Protein AF-A0A6V7JQJ7-F1 (afdb_monomer)

pLDDT: mean 87.91, std 11.78, range [35.53, 98.38]

Sequence (176 aa):
PTCPLDRTPITSAQLRAVPRILRNLLARLFISCDNMIYGCQAIIKLDSLIGHLDECEYNPKRPVPCDQGCSLIIPKDELKDHNCVRELRSLIQSQHQKLNDMKRELSEQQFQINEQRREINLLKDFMRAMRVSNPAMRAIADQMERDEVVRWSATLPRARVTRWGGMISTPDELLQ

Nearest PDB structures (foldseek):
  4i7c-assembly1_A  TM=5.805E-01  e=3.246E-02  Homo sapiens
  4i7d-assembly1_A  TM=6.484E-01  e=8.834E-02  Homo sa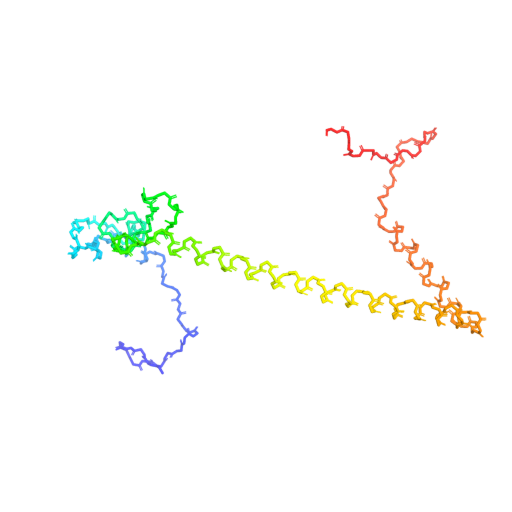piens
  4i7b-assembly1_A  TM=6.377E-01  e=1.154E-01  Homo sapiens
  5wzz-assembly2_B  TM=5.947E-01  e=1.079E-01  Homo sapiens
  4ca1-assembly1_A  TM=5.632E-01  e=1.079E-01  Homo sapiens

Structure (mmCIF, N/CA/C/O backbone):
data_AF-A0A6V7JQJ7-F1
#
_entry.id   AF-A0A6V7JQJ7-F1
#
loop_
_atom_site.group_PDB
_atom_site.id
_atom_site.type_symbol
_atom_site.label_atom_id
_atom_site.label_alt_id
_atom_site.label_comp_id
_atom_site.label_asym_id
_atom_site.label_entity_id
_atom_site.label_seq_id
_atom_site.pdbx_PDB_ins_code
_atom_site.Cartn_x
_atom_site.Cartn_y
_atom_site.Cartn_z
_atom_site.occupancy
_atom_site.B_iso_or_equiv
_atom_site.auth_seq_id
_atom_site.auth_comp_id
_atom_site.auth_asym_id
_atom_site.auth_atom_id
_atom_site.pdbx_PDB_model_num
ATOM 1 N N . PRO A 1 1 ? -6.555 -33.945 15.462 1.00 82.56 1 PRO A N 1
ATOM 2 C CA . PRO A 1 1 ? -7.696 -33.060 15.797 1.00 82.56 1 PRO A CA 1
ATOM 3 C C . PRO A 1 1 ? -9.004 -33.861 15.852 1.00 82.56 1 PRO A C 1
ATOM 5 O O . PRO A 1 1 ? -9.307 -34.595 14.916 1.00 82.56 1 PRO A O 1
ATOM 8 N N . THR A 1 2 ? -9.743 -33.765 16.956 1.00 92.69 2 THR A N 1
ATOM 9 C CA . THR A 1 2 ? -11.022 -34.468 17.158 1.00 92.69 2 THR A CA 1
ATOM 10 C C . THR A 1 2 ? -12.095 -33.480 17.606 1.00 92.69 2 THR A C 1
ATOM 12 O O . THR A 1 2 ? -11.780 -32.518 18.306 1.00 92.69 2 THR A O 1
ATOM 15 N N . CYS A 1 3 ? -13.352 -33.700 17.220 1.00 89.50 3 CYS A N 1
ATOM 16 C CA . CYS A 1 3 ? -14.478 -32.866 17.635 1.00 89.50 3 CYS A CA 1
ATOM 17 C C . CYS A 1 3 ? -14.701 -32.983 19.158 1.00 89.50 3 CYS A C 1
ATOM 19 O O . CYS A 1 3 ? -14.737 -34.098 19.681 1.00 89.50 3 CYS A O 1
ATOM 21 N N . PRO A 1 4 ? -14.872 -31.872 19.896 1.00 92.69 4 PRO A N 1
ATOM 22 C CA . PRO A 1 4 ? -15.049 -31.914 21.349 1.00 92.69 4 PRO A CA 1
ATOM 23 C C . PRO A 1 4 ? -16.404 -32.489 21.799 1.00 92.69 4 PRO A C 1
ATOM 25 O O . PRO A 1 4 ? -16.550 -32.814 22.973 1.00 92.69 4 PRO A O 1
ATOM 28 N N . LEU A 1 5 ? -17.383 -32.628 20.894 1.00 93.69 5 LEU A N 1
ATOM 29 C CA . LEU A 1 5 ? -18.723 -33.136 21.215 1.00 93.69 5 LEU A CA 1
ATOM 30 C C . LEU A 1 5 ? -18.839 -34.656 21.046 1.00 93.69 5 LEU A C 1
ATOM 32 O O . LEU A 1 5 ? -19.399 -35.322 21.910 1.00 93.69 5 LEU A O 1
ATOM 36 N N . ASP A 1 6 ? -18.297 -35.206 19.957 1.00 94.31 6 ASP A N 1
ATOM 37 C CA . ASP A 1 6 ? -18.462 -36.622 19.586 1.00 94.31 6 ASP A CA 1
ATOM 38 C C . ASP A 1 6 ? -17.129 -37.378 19.418 1.00 94.31 6 ASP A C 1
ATOM 40 O O . ASP A 1 6 ? -17.123 -38.569 19.112 1.00 94.31 6 ASP A O 1
ATOM 44 N N . ARG A 1 7 ? -15.989 -36.705 19.650 1.00 92.50 7 ARG A N 1
ATOM 45 C CA . ARG A 1 7 ? -14.617 -37.237 19.538 1.00 92.50 7 ARG A CA 1
ATOM 46 C C . ARG A 1 7 ? -14.254 -37.782 18.153 1.00 92.50 7 ARG A C 1
ATOM 48 O O . ARG A 1 7 ? -13.217 -38.431 18.012 1.00 92.50 7 ARG A O 1
ATOM 55 N N . THR A 1 8 ? -15.042 -37.486 17.121 1.00 92.12 8 THR A N 1
ATOM 56 C CA . THR A 1 8 ? -14.741 -37.905 15.748 1.00 92.12 8 THR A CA 1
ATOM 57 C C . THR A 1 8 ? -13.494 -37.186 15.218 1.00 92.12 8 THR A C 1
ATOM 59 O O . THR A 1 8 ? -13.276 -36.016 15.551 1.00 92.12 8 THR A O 1
ATOM 62 N N . PRO A 1 9 ? -12.628 -37.851 14.429 1.00 91.94 9 PRO A N 1
ATOM 63 C CA . PRO A 1 9 ? -11.465 -37.204 13.832 1.00 91.94 9 PRO A CA 1
ATOM 64 C C . PRO A 1 9 ? -11.919 -36.196 12.770 1.00 91.94 9 PRO A C 1
ATOM 66 O O . PRO A 1 9 ? -12.613 -36.568 11.827 1.00 91.94 9 PRO A O 1
ATOM 69 N N . ILE A 1 10 ? -11.511 -34.931 12.914 1.00 92.75 10 ILE A N 1
ATOM 70 C CA . ILE A 1 10 ? -11.874 -33.853 11.980 1.00 92.75 10 ILE A CA 1
ATOM 71 C C . ILE A 1 10 ? -10.621 -33.188 11.420 1.00 92.75 10 ILE A C 1
ATOM 73 O O . ILE A 1 10 ? -9.622 -33.015 12.126 1.00 92.75 10 ILE A O 1
ATOM 77 N N . THR A 1 11 ? -10.692 -32.745 10.168 1.00 90.00 11 THR A N 1
ATOM 78 C CA . THR A 1 11 ? -9.666 -31.910 9.526 1.00 90.00 11 THR A CA 1
ATOM 79 C C . THR A 1 11 ? -10.240 -30.551 9.119 1.00 90.00 11 THR A C 1
ATOM 81 O O . THR A 1 11 ? -11.448 -30.400 8.944 1.00 90.00 11 THR A O 1
ATOM 84 N N . SER A 1 12 ? -9.391 -29.529 8.961 1.00 88.25 12 SER A N 1
ATOM 85 C CA . SER A 1 12 ? -9.831 -28.168 8.600 1.00 88.25 12 SER A CA 1
ATOM 86 C C . SER A 1 12 ? -10.573 -28.109 7.260 1.00 88.25 12 SER A C 1
ATOM 88 O O . SER A 1 12 ? -11.501 -27.320 7.113 1.00 88.25 12 SER A O 1
ATOM 90 N N . ALA A 1 13 ? -10.228 -28.988 6.313 1.00 88.06 13 ALA A N 1
ATOM 91 C CA . ALA A 1 13 ? -10.885 -29.097 5.010 1.00 88.06 13 ALA A CA 1
ATOM 92 C C . ALA A 1 13 ? -12.348 -29.582 5.085 1.00 88.06 13 ALA A C 1
ATOM 94 O O . ALA A 1 13 ? -13.102 -29.397 4.135 1.00 88.06 13 ALA A O 1
ATOM 95 N N . GLN A 1 14 ? -12.763 -30.200 6.197 1.00 87.62 14 GLN A N 1
ATOM 96 C CA . GLN A 1 14 ? -14.128 -30.708 6.396 1.00 87.62 14 GLN A CA 1
ATOM 97 C C . GLN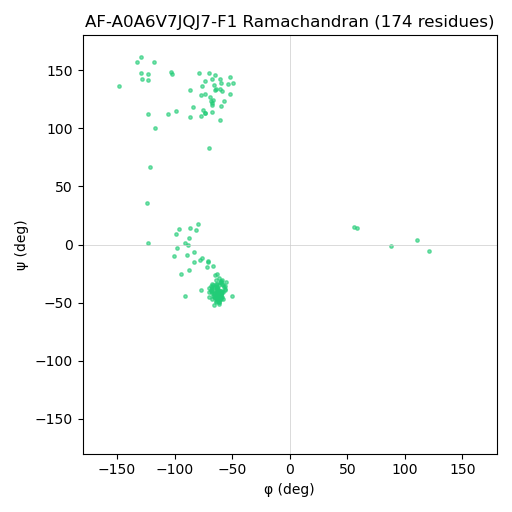 A 1 14 ? -15.072 -29.666 7.019 1.00 87.62 14 GLN A C 1
ATOM 99 O O . GLN A 1 14 ? -16.283 -29.887 7.094 1.00 87.62 14 GLN A O 1
ATOM 104 N N . LEU A 1 15 ? -14.542 -28.526 7.471 1.00 89.94 15 LEU A N 1
ATOM 105 C CA . LEU A 1 15 ? -15.333 -27.456 8.069 1.00 89.94 15 LEU A CA 1
ATOM 106 C C . LEU A 1 15 ? -16.061 -26.660 6.982 1.00 89.94 15 LEU A C 1
ATOM 108 O O . LEU A 1 15 ? -15.459 -26.171 6.029 1.00 89.94 15 LEU A O 1
ATOM 112 N N . ARG A 1 16 ? -17.376 -26.496 7.146 1.00 89.62 16 ARG A N 1
ATOM 113 C CA . ARG A 1 16 ? -18.204 -25.641 6.285 1.00 89.62 16 ARG A CA 1
ATOM 114 C C . ARG A 1 16 ? -18.517 -24.329 6.988 1.00 89.62 16 ARG A C 1
ATOM 116 O O . ARG A 1 16 ? -18.670 -24.290 8.207 1.00 89.62 16 ARG A O 1
ATOM 123 N N . ALA A 1 17 ? -18.663 -23.261 6.207 1.00 90.19 17 ALA A N 1
ATOM 124 C CA . ALA A 1 17 ? -19.102 -21.977 6.734 1.00 90.19 17 ALA A CA 1
ATOM 125 C C . ALA A 1 17 ? -20.493 -22.100 7.379 1.00 90.19 17 ALA A C 1
ATOM 127 O O . ALA A 1 17 ? -21.391 -22.755 6.846 1.00 90.19 17 ALA A O 1
ATOM 128 N N . VAL A 1 18 ? -20.672 -21.430 8.517 1.00 91.50 18 VAL A N 1
ATOM 129 C CA . VAL A 1 18 ? -21.933 -21.426 9.266 1.00 91.50 18 VAL A CA 1
ATOM 130 C C . VAL A 1 18 ? -23.070 -20.891 8.381 1.00 91.50 18 VAL A C 1
ATOM 132 O O . VAL A 1 18 ? -22.895 -19.826 7.784 1.00 91.50 18 VAL A O 1
ATOM 135 N N . PRO A 1 19 ? -24.238 -21.557 8.298 1.00 94.69 19 PRO A N 1
ATOM 136 C CA . PRO A 1 19 ? -25.392 -21.080 7.536 1.00 94.69 19 PRO A CA 1
ATOM 137 C C . PRO A 1 19 ? -25.806 -19.639 7.871 1.00 94.69 19 PRO A C 1
ATOM 139 O O . PRO A 1 19 ? -25.782 -19.218 9.028 1.00 94.69 19 PRO A O 1
ATOM 142 N N . ARG A 1 20 ? -26.257 -18.882 6.859 1.00 92.75 20 ARG A N 1
ATOM 143 C CA . ARG A 1 20 ? -26.622 -17.457 7.008 1.00 92.75 20 ARG A CA 1
ATOM 144 C C . ARG A 1 20 ? -27.691 -17.217 8.077 1.00 92.75 20 ARG A C 1
ATOM 146 O O . ARG A 1 20 ? -27.607 -16.223 8.784 1.00 92.75 20 ARG A O 1
ATOM 153 N N . ILE A 1 21 ? -28.660 -18.123 8.215 1.00 94.44 21 ILE A N 1
ATOM 154 C CA . ILE A 1 21 ? -29.742 -18.012 9.205 1.00 94.44 21 ILE A CA 1
ATOM 155 C C . ILE A 1 21 ? -29.169 -17.926 10.625 1.00 94.44 21 ILE A C 1
ATOM 157 O O . ILE A 1 21 ? -29.537 -17.027 11.373 1.00 94.44 21 ILE A O 1
ATOM 161 N N . LEU A 1 22 ? -28.213 -18.795 10.968 1.00 94.25 22 LEU A N 1
ATOM 162 C CA . LEU A 1 22 ? -27.567 -18.787 12.283 1.00 94.25 22 LEU A CA 1
ATOM 163 C C . LEU A 1 22 ? -26.753 -17.509 12.500 1.00 94.25 22 LEU A C 1
ATOM 165 O O . LEU A 1 22 ? -26.851 -16.900 13.560 1.00 94.25 22 LEU A O 1
ATOM 169 N N . ARG A 1 23 ? -26.020 -17.044 11.479 1.00 92.25 23 ARG A N 1
ATOM 170 C CA . ARG A 1 23 ? -25.298 -15.762 11.558 1.00 92.25 23 ARG A CA 1
ATOM 171 C C . ARG A 1 23 ? -26.243 -14.586 11.805 1.00 92.25 23 ARG A C 1
ATOM 173 O O . ARG A 1 23 ? -25.941 -13.739 12.632 1.00 92.25 23 ARG A O 1
ATOM 180 N N . ASN A 1 24 ? -27.397 -14.557 11.137 1.00 93.50 24 ASN A N 1
ATOM 181 C CA . ASN A 1 24 ? -28.399 -13.506 11.319 1.00 93.50 24 ASN A CA 1
ATOM 182 C C . ASN A 1 24 ? -29.044 -13.552 12.715 1.00 93.50 24 ASN A C 1
ATOM 184 O O . ASN A 1 24 ? -29.359 -12.505 13.273 1.00 93.50 24 ASN A O 1
ATOM 188 N N . LEU A 1 25 ? -29.262 -14.746 13.276 1.00 94.38 25 LEU A N 1
ATOM 189 C CA . LEU A 1 25 ? -29.771 -14.886 14.642 1.00 94.38 25 LEU A CA 1
ATOM 190 C C . LEU A 1 25 ? -28.762 -14.345 15.660 1.00 94.38 25 LEU A C 1
ATOM 192 O O . LEU A 1 25 ? -29.144 -13.553 16.516 1.00 94.38 25 LEU A O 1
ATOM 196 N N . LEU A 1 26 ? -27.481 -14.703 15.514 1.00 93.19 26 LEU A N 1
ATOM 197 C CA . LEU A 1 26 ? -26.397 -14.182 16.353 1.00 93.19 26 LEU A CA 1
ATOM 198 C C . LEU A 1 26 ? -26.249 -12.660 16.218 1.00 93.19 26 LEU A C 1
ATOM 200 O O . LEU A 1 26 ? -26.155 -11.962 17.219 1.00 93.19 26 LEU A O 1
ATOM 204 N N . ALA A 1 27 ? -26.300 -12.138 14.990 1.00 92.44 27 ALA A N 1
ATOM 205 C CA . ALA A 1 27 ? -26.201 -10.709 14.690 1.00 92.44 27 ALA A CA 1
ATOM 206 C C . ALA A 1 27 ? -27.243 -9.851 15.430 1.00 92.44 27 ALA A C 1
ATOM 208 O O . ALA A 1 27 ? -26.961 -8.715 15.796 1.00 92.44 27 ALA A O 1
ATOM 209 N N . ARG A 1 28 ? -28.440 -10.399 15.678 1.00 93.19 28 ARG A N 1
ATOM 210 C CA . ARG A 1 28 ? -29.547 -9.698 16.349 1.00 93.19 28 ARG A CA 1
ATOM 211 C C . ARG A 1 28 ? -29.467 -9.714 17.875 1.00 93.19 28 ARG A C 1
ATOM 213 O O . ARG A 1 28 ? -30.320 -9.088 18.504 1.00 93.19 28 ARG A O 1
ATOM 220 N N . LEU A 1 29 ? -28.513 -10.437 18.461 1.00 95.81 29 LEU A N 1
ATOM 221 C CA . LEU A 1 29 ? -28.334 -10.475 19.909 1.00 95.81 29 LEU A CA 1
ATOM 222 C C . LEU A 1 29 ? -27.897 -9.105 20.417 1.00 95.81 29 LEU A C 1
ATOM 224 O O . LEU A 1 29 ? -27.038 -8.465 19.815 1.00 95.81 29 LEU A O 1
ATOM 228 N N . PHE A 1 30 ? -28.488 -8.680 21.528 1.00 95.19 30 PHE A N 1
ATOM 229 C CA . PHE A 1 30 ? -28.080 -7.473 22.229 1.00 95.19 30 PHE A CA 1
ATOM 230 C C . PHE A 1 30 ? -26.957 -7.797 23.207 1.00 95.19 30 PHE A C 1
ATOM 232 O O . PHE A 1 30 ? -27.050 -8.757 23.972 1.00 95.19 30 PHE A O 1
ATOM 239 N N . ILE A 1 31 ? -25.914 -6.980 23.175 1.00 95.19 31 ILE A N 1
ATOM 240 C CA . ILE A 1 31 ? -24.740 -7.073 24.031 1.00 95.19 31 ILE A CA 1
ATOM 241 C C . ILE A 1 31 ? -24.410 -5.694 24.596 1.00 95.19 31 ILE A C 1
ATOM 243 O O . ILE A 1 31 ? -24.783 -4.663 24.031 1.00 95.19 31 ILE A O 1
ATOM 247 N N . SER A 1 32 ? -23.709 -5.674 25.721 1.00 94.88 32 SER A N 1
ATOM 248 C CA . SER A 1 32 ? -23.111 -4.453 26.244 1.00 94.88 32 SER A CA 1
ATOM 249 C C . SER A 1 32 ? -21.823 -4.111 25.509 1.00 94.88 32 SER A C 1
ATOM 251 O O . SER A 1 32 ? -21.074 -5.011 25.135 1.00 94.88 32 SER A O 1
ATOM 253 N N . CYS A 1 33 ? -21.535 -2.819 25.370 1.00 94.25 33 CYS A N 1
ATOM 254 C CA . CYS A 1 33 ? -20.249 -2.353 24.859 1.00 94.25 33 CYS A CA 1
ATOM 255 C C . CYS A 1 33 ? -19.074 -2.812 25.742 1.00 94.25 33 CYS A C 1
ATOM 257 O O . CYS A 1 33 ? -19.155 -2.769 26.970 1.00 94.25 33 CYS A O 1
ATOM 259 N N . ASP A 1 34 ? -17.949 -3.164 25.115 1.00 90.94 34 ASP A N 1
ATOM 260 C CA . ASP A 1 34 ? -16.708 -3.537 25.808 1.00 90.94 34 ASP A CA 1
ATOM 261 C C . ASP A 1 34 ? -16.160 -2.388 26.676 1.00 90.94 34 ASP A C 1
ATOM 263 O O . ASP A 1 34 ? -15.565 -2.609 27.730 1.00 90.94 34 ASP A O 1
ATOM 267 N N . ASN A 1 35 ? -16.439 -1.137 26.286 1.00 91.94 35 ASN A N 1
ATOM 268 C CA . ASN A 1 35 ? -16.051 0.067 27.025 1.00 91.94 35 ASN A CA 1
ATOM 269 C C . ASN A 1 35 ? -16.979 0.384 28.213 1.00 91.94 35 ASN A C 1
ATOM 271 O O . ASN A 1 35 ? -16.970 1.507 28.723 1.00 91.94 35 ASN A O 1
ATOM 275 N N . MET A 1 36 ? -17.777 -0.581 28.684 1.00 91.81 36 MET A N 1
ATOM 276 C CA . MET A 1 36 ? -18.604 -0.423 29.887 1.00 91.81 36 MET A CA 1
ATOM 277 C C . MET A 1 36 ? -17.776 -0.042 31.115 1.00 91.81 36 MET A C 1
ATOM 279 O O . M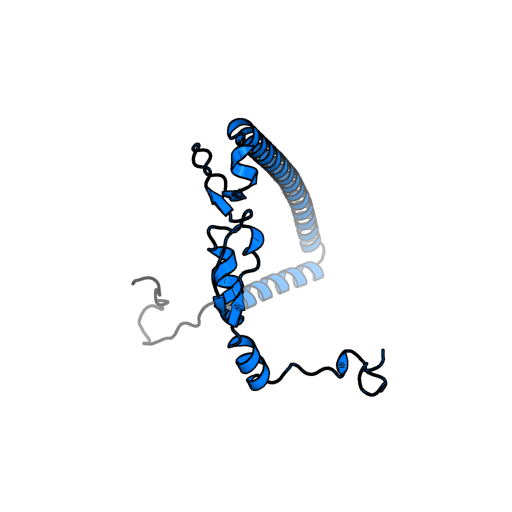ET A 1 36 ? -18.204 0.796 31.905 1.00 91.81 36 MET A O 1
ATOM 283 N N . ILE A 1 37 ? -16.557 -0.576 31.227 1.00 89.44 37 ILE A N 1
ATOM 284 C CA . ILE A 1 37 ? -15.610 -0.263 32.309 1.00 89.44 37 ILE A CA 1
ATOM 285 C C . ILE A 1 37 ? -15.250 1.232 32.322 1.00 89.44 37 ILE A C 1
ATOM 287 O O . ILE A 1 37 ? -15.035 1.813 33.382 1.00 89.44 37 ILE A O 1
ATOM 291 N N . TYR A 1 38 ? -15.229 1.869 31.149 1.00 86.88 38 TYR A N 1
ATOM 292 C CA . TYR A 1 38 ? -14.952 3.297 30.991 1.00 86.88 38 TYR A CA 1
ATOM 293 C C . TYR A 1 38 ? -16.210 4.172 31.097 1.00 86.88 38 TYR A C 1
ATOM 295 O O . TYR A 1 38 ? -16.105 5.393 31.011 1.00 86.88 38 TYR A O 1
ATOM 303 N N . GLY A 1 39 ? -17.389 3.571 31.304 1.00 89.88 39 GLY A N 1
ATOM 304 C CA . GLY A 1 39 ? -18.659 4.273 31.500 1.00 89.88 39 GLY A CA 1
ATOM 305 C C . GLY A 1 39 ? -19.668 4.134 30.358 1.00 89.88 39 GLY A C 1
ATOM 306 O O . GLY A 1 39 ? -20.743 4.729 30.437 1.00 89.88 39 GLY A O 1
ATOM 307 N N . CYS A 1 40 ? -19.382 3.346 29.314 1.00 93.06 40 CYS A N 1
ATOM 308 C CA . CYS A 1 40 ? -20.343 3.129 28.234 1.00 93.06 40 CYS A CA 1
ATOM 309 C C . CYS A 1 40 ? -21.497 2.209 28.672 1.00 93.06 40 CYS A C 1
ATOM 311 O O . CYS A 1 40 ? -21.314 1.013 28.869 1.00 93.06 40 CYS A O 1
ATOM 313 N N . GLN A 1 41 ? -22.715 2.739 28.764 1.00 92.81 41 GLN A N 1
ATOM 314 C CA . GLN A 1 41 ? -23.911 1.957 29.124 1.00 92.81 41 GLN A CA 1
ATOM 315 C C . GLN A 1 41 ? -24.714 1.489 27.898 1.00 92.81 41 GLN A C 1
ATOM 317 O O . GLN A 1 41 ? -25.865 1.074 28.018 1.00 92.81 41 GLN A O 1
ATOM 322 N N . ALA A 1 42 ? -24.130 1.580 26.699 1.00 92.81 42 ALA A N 1
ATOM 323 C CA . ALA A 1 42 ? -24.817 1.234 25.465 1.00 92.81 42 ALA A CA 1
ATOM 324 C C . ALA A 1 42 ? -25.069 -0.280 25.378 1.00 92.81 42 ALA A C 1
ATOM 326 O O . ALA A 1 42 ? -24.144 -1.090 25.487 1.00 92.81 42 ALA A O 1
ATOM 327 N N . ILE A 1 43 ? -26.331 -0.639 25.138 1.00 94.38 43 ILE A N 1
ATOM 328 C CA . ILE A 1 43 ? -26.759 -1.993 24.789 1.00 94.38 43 ILE A CA 1
ATOM 329 C C . ILE A 1 43 ? -27.088 -1.982 23.299 1.00 94.38 43 ILE A C 1
ATOM 331 O O . ILE A 1 43 ? -28.039 -1.333 22.865 1.00 94.38 43 ILE A O 1
ATOM 335 N N . ILE A 1 44 ? -26.283 -2.681 22.510 1.00 94.50 44 ILE A N 1
ATOM 336 C CA . ILE A 1 44 ? -26.322 -2.642 21.046 1.00 94.50 44 ILE A CA 1
ATOM 337 C C . ILE A 1 44 ? -26.374 -4.049 20.475 1.00 94.50 44 ILE A C 1
ATOM 339 O O . ILE A 1 44 ? -26.063 -5.027 21.151 1.00 94.50 44 ILE A O 1
ATOM 343 N N . LYS A 1 45 ? -26.788 -4.164 19.217 1.00 95.25 45 LYS A N 1
ATOM 344 C CA . LYS A 1 45 ? -26.755 -5.447 18.518 1.00 95.25 45 LYS A CA 1
ATOM 345 C C . LYS A 1 45 ? -25.317 -5.858 18.222 1.00 95.25 45 LYS A C 1
ATOM 347 O O . LYS A 1 45 ? -24.481 -5.006 17.926 1.00 95.25 45 LYS A O 1
ATOM 352 N N . LEU A 1 46 ? -25.061 -7.163 18.227 1.00 94.12 46 LEU A N 1
ATOM 353 C CA . LEU A 1 46 ? -23.751 -7.731 17.916 1.00 94.12 46 LEU A CA 1
ATOM 354 C C . LEU A 1 46 ? -23.238 -7.285 16.536 1.00 94.12 46 LEU A C 1
ATOM 356 O O . LEU A 1 46 ? -22.054 -7.003 16.390 1.00 94.12 46 LEU A O 1
ATOM 360 N N . ASP A 1 47 ? -24.120 -7.178 15.536 1.00 93.50 47 ASP A N 1
ATOM 361 C CA . ASP A 1 47 ? -23.754 -6.693 14.195 1.00 93.50 47 ASP A CA 1
ATOM 362 C C . ASP A 1 47 ? -23.304 -5.226 14.154 1.00 93.50 47 ASP A C 1
ATOM 364 O O . ASP A 1 47 ? -22.526 -4.842 13.283 1.00 93.50 47 ASP A O 1
ATOM 368 N N . SER A 1 48 ? -23.767 -4.423 15.108 1.00 93.12 48 SER A N 1
ATOM 369 C CA . SER A 1 48 ? -23.534 -2.982 15.196 1.00 93.12 48 SER A CA 1
ATOM 370 C C . SER A 1 48 ? -22.393 -2.635 16.159 1.00 93.12 48 SER A C 1
ATOM 372 O O . SER A 1 48 ? -22.030 -1.467 16.285 1.00 93.12 48 SER A O 1
ATOM 374 N N . LEU A 1 49 ? -21.811 -3.637 16.830 1.00 93.19 49 LEU A N 1
ATOM 375 C CA . LEU A 1 49 ? -20.735 -3.461 17.807 1.00 93.19 49 LEU A CA 1
ATOM 376 C C . LEU A 1 49 ? -19.505 -2.785 17.203 1.00 93.19 49 LEU A C 1
ATOM 378 O O . LEU A 1 49 ? -18.976 -1.857 17.802 1.00 93.19 49 LEU A O 1
ATOM 382 N N . ILE A 1 50 ? -19.078 -3.219 16.015 1.00 90.56 50 ILE A N 1
ATOM 383 C CA . ILE A 1 50 ? -17.871 -2.690 15.363 1.00 90.56 50 ILE A CA 1
ATOM 384 C C . ILE A 1 50 ? -18.032 -1.189 15.093 1.00 90.56 50 ILE A C 1
ATOM 386 O O . ILE A 1 50 ? -17.205 -0.402 15.539 1.00 90.56 50 ILE A O 1
ATOM 390 N N . GLY A 1 51 ? -19.142 -0.785 14.464 1.00 91.38 51 GLY A N 1
ATOM 391 C CA . GLY A 1 51 ? -19.413 0.631 14.196 1.00 91.38 51 GLY A CA 1
ATOM 392 C C . GLY A 1 51 ? -19.546 1.460 15.475 1.00 91.38 51 GLY A C 1
ATOM 393 O O . GLY A 1 51 ? -19.027 2.568 15.552 1.00 91.38 51 GLY A O 1
ATOM 394 N N . HIS A 1 52 ? -20.167 0.907 16.523 1.00 92.88 52 HIS A N 1
ATOM 395 C CA . HIS A 1 52 ? -20.206 1.581 17.816 1.00 92.88 52 HIS A CA 1
ATOM 396 C C . HIS A 1 52 ? -18.810 1.770 18.418 1.00 92.88 52 HIS A C 1
ATOM 398 O O . HIS A 1 52 ? -18.540 2.842 18.943 1.00 92.88 52 HIS A O 1
ATOM 404 N N . LEU A 1 53 ? -17.928 0.765 18.382 1.00 90.00 53 LEU A N 1
ATOM 405 C CA . LEU A 1 53 ? -16.587 0.860 18.972 1.00 90.00 53 LEU A CA 1
ATOM 406 C C . LEU A 1 53 ? -15.724 1.938 18.300 1.00 90.00 53 LEU A C 1
ATOM 408 O O . LEU A 1 53 ? -14.955 2.605 19.000 1.00 90.00 53 LEU A O 1
ATOM 412 N N . ASP A 1 54 ? -15.893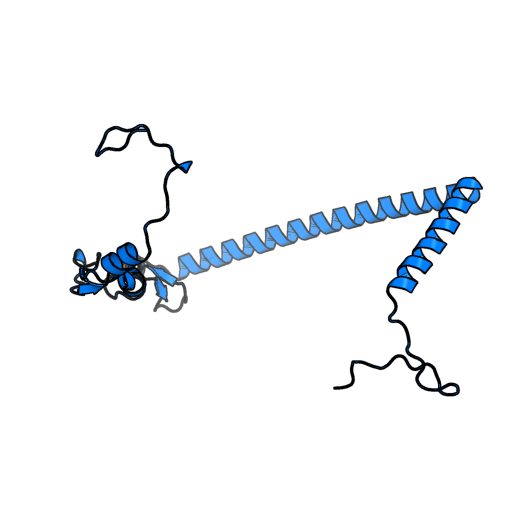 2.143 16.992 1.00 87.31 54 ASP A N 1
ATOM 413 C CA . ASP A 1 54 ? -15.211 3.200 16.235 1.00 87.31 54 ASP A CA 1
ATOM 414 C C . ASP A 1 54 ? -15.649 4.606 16.687 1.00 87.31 54 ASP A C 1
ATOM 416 O O . ASP A 1 54 ? -14.836 5.530 16.782 1.00 87.31 54 ASP A O 1
ATOM 420 N N . GLU A 1 55 ? -16.927 4.768 17.033 1.00 87.06 55 GLU A N 1
ATOM 421 C CA . GLU A 1 55 ? -17.516 6.060 17.407 1.00 87.06 55 GLU A CA 1
ATOM 422 C C . GLU A 1 55 ? -17.657 6.267 18.924 1.00 87.06 55 GLU A C 1
ATOM 424 O O . GLU A 1 55 ? -17.934 7.380 19.373 1.00 87.06 55 GLU A O 1
ATOM 429 N N . CYS A 1 56 ? -17.440 5.227 19.732 1.00 90.69 56 CYS A N 1
ATOM 430 C CA . CYS A 1 56 ? -17.705 5.227 21.167 1.00 90.69 56 CYS A CA 1
ATOM 431 C C . CYS A 1 56 ? -16.898 6.315 21.889 1.00 90.69 56 CYS A C 1
ATOM 433 O O . CYS A 1 56 ? -15.668 6.285 21.935 1.00 90.69 56 CYS A O 1
ATOM 435 N N . GLU A 1 57 ? -17.591 7.249 22.540 1.00 86.25 57 GLU A N 1
ATOM 436 C CA . GLU A 1 57 ? -16.963 8.362 23.265 1.00 86.25 57 GLU A CA 1
ATOM 437 C C . GLU A 1 57 ? -16.091 7.904 24.446 1.00 86.25 57 GLU A C 1
ATOM 439 O O . GLU A 1 57 ? -15.144 8.595 24.840 1.00 86.25 57 GLU A O 1
ATOM 444 N N . TYR A 1 58 ? -16.403 6.728 24.993 1.00 87.75 58 TYR A N 1
ATOM 445 C CA . TYR A 1 58 ? -15.702 6.097 26.110 1.00 87.75 58 TYR A CA 1
ATOM 446 C C . TYR A 1 58 ? -14.571 5.166 25.660 1.00 87.75 58 TYR A C 1
ATOM 448 O O . TYR A 1 58 ? -13.924 4.560 26.509 1.00 87.75 58 TYR A O 1
ATOM 456 N N . ASN A 1 59 ? -14.320 5.034 24.354 1.00 89.19 59 ASN A N 1
ATOM 457 C CA . ASN A 1 59 ? -13.181 4.277 23.850 1.00 89.19 59 ASN A CA 1
ATOM 458 C C . ASN A 1 59 ? -11.883 5.079 24.097 1.00 89.19 59 ASN A C 1
ATOM 460 O O . ASN A 1 59 ? -11.696 6.131 23.475 1.00 89.19 59 ASN A O 1
ATOM 464 N N . PRO A 1 60 ? -10.970 4.617 24.976 1.00 84.94 60 PRO A N 1
ATOM 465 C CA . PRO A 1 60 ? -9.715 5.320 25.252 1.00 84.94 60 PRO A CA 1
ATOM 466 C C . PRO A 1 60 ? -8.809 5.387 24.019 1.00 84.94 60 PRO A C 1
ATOM 468 O O . PRO A 1 60 ? -8.120 6.378 23.819 1.00 84.94 60 PRO A O 1
ATOM 471 N N . LYS A 1 61 ? -8.882 4.385 23.139 1.00 85.31 61 LYS A N 1
ATOM 472 C CA . LYS A 1 61 ? -8.082 4.305 21.913 1.00 85.31 61 LYS A CA 1
ATOM 473 C C . LYS A 1 61 ? -8.728 5.005 20.724 1.00 85.31 61 LYS A C 1
ATOM 475 O O . LYS A 1 61 ? -8.224 4.890 19.608 1.00 85.31 61 LYS A O 1
ATOM 480 N N . ARG A 1 62 ? -9.854 5.698 20.930 1.00 86.44 62 ARG A N 1
ATOM 481 C CA . ARG A 1 62 ? -10.531 6.418 19.853 1.00 86.44 62 ARG A CA 1
ATOM 482 C C . ARG A 1 62 ? -9.549 7.416 19.227 1.00 86.44 62 ARG A C 1
ATOM 484 O O . ARG A 1 62 ? -9.031 8.259 19.964 1.00 86.44 62 ARG A O 1
ATOM 491 N N . PRO A 1 63 ? -9.300 7.343 17.909 1.00 85.62 63 PRO A N 1
ATOM 492 C CA . PRO A 1 63 ? -8.426 8.285 17.232 1.00 85.62 63 PRO A CA 1
ATOM 493 C C . PRO A 1 63 ? -9.077 9.667 17.242 1.00 85.62 63 PRO A C 1
ATOM 495 O O . PRO A 1 63 ? -10.180 9.851 16.725 1.00 85.62 63 PRO A O 1
ATOM 498 N N . VAL A 1 64 ? -8.401 10.641 17.840 1.00 87.56 64 VAL A N 1
ATOM 499 C CA . VAL A 1 64 ? -8.837 12.037 17.867 1.00 87.56 64 VAL A CA 1
ATOM 500 C C . VAL A 1 64 ? -7.747 12.930 17.279 1.00 87.56 64 VAL A C 1
ATOM 502 O O . VAL A 1 64 ? -6.561 12.667 17.488 1.00 87.56 64 VAL A O 1
ATOM 505 N N . PRO A 1 65 ? -8.108 13.966 16.503 1.00 88.75 65 PRO A N 1
ATOM 506 C CA . PRO A 1 65 ? -7.132 14.957 16.083 1.00 88.75 65 PRO A CA 1
ATOM 507 C C . PRO A 1 65 ? -6.611 15.712 17.308 1.00 88.75 65 PRO A C 1
ATOM 509 O O . PRO A 1 65 ? -7.340 15.949 18.268 1.00 88.75 65 PRO A O 1
ATOM 512 N N . CYS A 1 66 ? -5.343 16.103 17.276 1.00 90.12 66 CYS A N 1
ATOM 513 C CA . CYS A 1 66 ? -4.778 16.936 18.323 1.00 90.12 66 CYS A CA 1
ATOM 514 C C . CYS A 1 66 ? -5.391 18.346 18.322 1.00 90.12 66 CYS A C 1
ATOM 516 O O . CYS A 1 66 ? -5.217 19.098 17.359 1.00 90.12 66 CYS A O 1
ATOM 518 N N . ASP A 1 67 ? -5.986 18.748 19.446 1.00 86.00 67 ASP A N 1
ATOM 519 C CA . ASP A 1 67 ? -6.564 20.089 19.636 1.00 86.00 67 ASP A CA 1
ATOM 520 C C . ASP A 1 67 ? -5.507 21.204 19.747 1.00 86.00 67 ASP A C 1
ATOM 522 O O . ASP A 1 67 ? -5.814 22.385 19.615 1.00 86.00 67 ASP A O 1
ATOM 526 N N . GLN A 1 68 ? -4.238 20.844 19.968 1.00 83.19 68 GLN A N 1
ATOM 527 C CA . GLN A 1 68 ? -3.114 21.782 20.106 1.00 83.19 68 GLN A CA 1
ATOM 528 C C . GLN A 1 68 ? -2.487 22.172 18.751 1.00 83.19 68 GLN A C 1
ATOM 530 O O . GLN A 1 68 ? -1.379 22.706 18.700 1.00 83.19 68 GLN A O 1
ATOM 535 N N . GLY A 1 69 ? -3.168 21.881 17.637 1.00 82.81 69 GLY A N 1
ATOM 536 C CA . GLY A 1 69 ? -2.838 22.407 16.308 1.00 82.81 69 GLY A CA 1
ATOM 537 C C . GLY A 1 69 ? -1.821 21.611 15.484 1.00 82.81 69 GLY A C 1
ATOM 538 O O . GLY A 1 69 ? -1.571 21.977 14.338 1.00 82.81 69 GLY A O 1
ATOM 539 N N . CYS A 1 70 ? -1.259 20.501 15.984 1.00 89.06 70 CYS A N 1
ATOM 540 C CA . CYS A 1 70 ? -0.369 19.656 15.168 1.00 89.06 70 CYS A CA 1
ATOM 541 C C . CYS A 1 70 ? -1.123 18.782 14.150 1.00 89.06 70 CYS A C 1
ATOM 543 O O . CYS A 1 70 ? -0.495 18.206 13.265 1.00 89.06 70 CYS A O 1
ATOM 545 N N . SER A 1 71 ? -2.456 18.692 14.263 1.00 86.38 71 SER A N 1
ATOM 546 C CA . SER A 1 71 ? -3.343 17.902 13.392 1.00 86.38 71 SER A CA 1
ATOM 547 C C . SER A 1 71 ? -2.992 16.408 13.294 1.00 86.38 71 SER A C 1
ATOM 549 O O . SER A 1 71 ? -3.4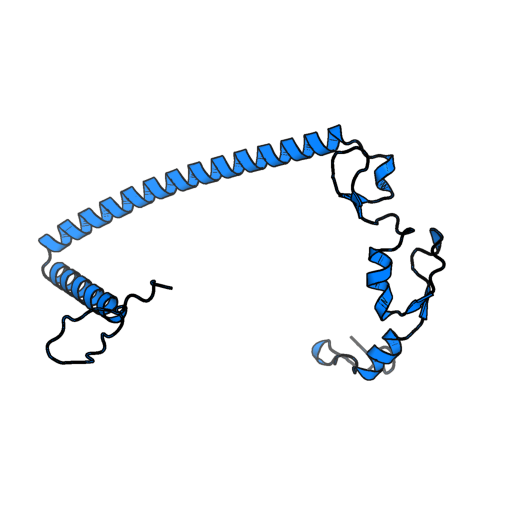88 15.713 12.409 1.00 86.38 71 SER A O 1
ATOM 551 N N . LEU A 1 72 ? -2.154 15.894 14.200 1.00 88.62 72 LEU A N 1
ATOM 552 C CA . LEU A 1 72 ? -1.863 14.468 14.296 1.00 88.62 72 LEU A CA 1
ATOM 553 C C . LEU A 1 72 ? -3.062 13.741 14.903 1.00 88.62 72 LEU A C 1
ATOM 555 O O . LEU A 1 72 ? -3.702 14.249 15.824 1.00 88.62 72 LEU A O 1
ATOM 559 N N . ILE A 1 73 ? -3.347 12.551 14.381 1.00 90.06 73 ILE A N 1
ATOM 560 C CA . ILE A 1 73 ? -4.363 11.652 14.925 1.00 90.06 73 ILE A CA 1
ATOM 561 C C . ILE A 1 73 ? -3.712 10.853 16.051 1.00 90.06 73 ILE A C 1
ATOM 563 O O . ILE A 1 73 ? -2.748 10.127 15.811 1.00 90.06 73 ILE A O 1
ATOM 567 N N . ILE A 1 74 ? -4.225 11.011 17.268 1.00 87.19 74 ILE A N 1
ATOM 568 C CA . ILE A 1 74 ? -3.659 10.435 18.491 1.00 87.19 74 ILE A CA 1
ATOM 569 C C . ILE A 1 74 ? -4.777 9.685 19.229 1.00 87.19 74 ILE A C 1
ATOM 571 O O . ILE A 1 74 ? -5.922 10.148 19.227 1.00 87.19 74 ILE A O 1
ATOM 575 N N . PRO A 1 75 ? -4.491 8.535 19.858 1.00 88.31 75 PRO A N 1
ATOM 576 C CA . PRO A 1 75 ? -5.409 7.917 20.809 1.00 88.31 75 PRO A CA 1
ATOM 577 C C . PRO A 1 75 ? -5.834 8.896 21.918 1.00 88.31 75 PRO A C 1
ATOM 579 O O . PRO A 1 75 ? -5.026 9.667 22.439 1.00 88.31 75 PRO A O 1
ATOM 582 N N . LYS A 1 76 ? -7.119 8.893 22.283 1.00 85.56 76 LYS A N 1
ATOM 583 C CA . LYS A 1 76 ? -7.682 9.822 23.279 1.00 85.56 76 LYS A CA 1
ATOM 584 C C . LYS A 1 76 ? -7.005 9.720 24.655 1.00 85.56 76 LYS A C 1
ATOM 586 O O . LYS A 1 76 ? -6.900 10.729 25.351 1.00 85.56 76 LYS A O 1
ATOM 591 N N . ASP A 1 77 ? -6.567 8.534 25.060 1.00 86.31 77 ASP A N 1
ATOM 592 C CA . ASP A 1 77 ? -5.819 8.297 26.298 1.00 86.31 77 ASP A CA 1
ATOM 593 C C . ASP A 1 77 ? -4.408 8.902 26.275 1.00 86.31 77 ASP A C 1
ATOM 595 O O . ASP A 1 77 ? -3.990 9.503 27.265 1.00 86.31 77 ASP A O 1
ATOM 599 N N . GLU A 1 78 ? -3.720 8.833 25.137 1.00 86.12 78 GLU A N 1
ATOM 600 C CA . GLU A 1 78 ? -2.373 9.388 24.941 1.00 86.12 78 GLU A CA 1
ATOM 601 C C . GLU A 1 78 ? -2.357 10.912 24.729 1.00 86.12 78 GLU A C 1
ATOM 603 O O . GLU A 1 78 ? -1.306 11.548 24.831 1.00 86.12 78 GLU A O 1
ATOM 608 N N . LEU A 1 79 ? -3.515 11.535 24.479 1.00 85.25 79 LEU A N 1
ATOM 609 C CA . LEU A 1 79 ? -3.612 12.977 24.229 1.00 85.25 79 LEU A CA 1
ATOM 610 C C . LEU A 1 79 ? -3.081 13.825 25.402 1.00 85.25 79 LEU A C 1
ATOM 612 O O . LEU A 1 79 ? -2.552 14.912 25.178 1.00 85.25 79 LEU A O 1
ATOM 616 N N . LYS A 1 80 ? -3.185 13.330 26.645 1.00 84.69 80 LYS A N 1
ATOM 617 C CA . LYS A 1 80 ? -2.688 14.034 27.845 1.00 84.69 80 LYS A CA 1
ATOM 618 C C . LYS A 1 80 ? -1.164 14.151 27.882 1.00 84.69 80 LYS A C 1
ATOM 620 O O . LYS A 1 80 ? -0.651 15.163 28.349 1.00 84.69 80 LYS A O 1
ATOM 625 N N . ASP A 1 81 ? -0.467 13.144 27.368 1.00 87.12 81 ASP A N 1
ATOM 626 C CA . ASP A 1 81 ? 0.998 13.065 27.358 1.00 87.12 81 ASP A CA 1
ATOM 627 C C . ASP A 1 81 ? 1.593 13.499 26.002 1.00 87.12 81 ASP A C 1
ATOM 629 O O . ASP A 1 81 ? 2.794 13.356 25.744 1.00 87.12 81 ASP A O 1
ATOM 633 N N . HIS A 1 82 ? 0.757 14.045 25.111 1.00 89.50 82 HIS A N 1
ATOM 634 C CA . HIS A 1 82 ? 1.156 14.439 23.769 1.00 89.50 82 HIS A CA 1
ATOM 635 C C . HIS A 1 82 ? 2.014 15.712 23.758 1.00 89.50 82 HIS A C 1
ATOM 637 O O . HIS A 1 82 ? 1.631 16.763 24.270 1.00 89.50 82 HIS A O 1
ATOM 643 N N . ASN A 1 83 ? 3.156 15.651 23.067 1.00 91.50 83 ASN A N 1
ATOM 644 C CA . ASN A 1 83 ? 4.007 16.808 22.804 1.00 91.50 83 ASN A CA 1
ATOM 645 C C . ASN A 1 83 ? 4.084 17.082 21.296 1.00 91.50 83 ASN A C 1
ATOM 647 O O . ASN A 1 83 ? 4.886 16.465 20.590 1.00 91.50 83 ASN A O 1
ATOM 651 N N . CYS A 1 84 ? 3.302 18.059 20.823 1.00 91.62 84 CYS A N 1
ATOM 652 C CA . CYS A 1 84 ? 3.229 18.437 19.407 1.00 91.62 84 CYS A CA 1
ATOM 653 C C . CYS A 1 84 ? 4.602 18.673 18.778 1.00 91.62 84 CYS A C 1
ATOM 655 O O . CYS A 1 84 ? 4.873 18.219 17.671 1.00 91.62 84 CYS A O 1
ATOM 657 N N . VAL A 1 85 ? 5.484 19.390 19.479 1.00 92.62 85 VAL A N 1
ATOM 658 C CA . VAL A 1 85 ? 6.790 19.788 18.942 1.00 92.62 85 VAL A CA 1
ATOM 659 C C . VAL A 1 85 ? 7.692 18.571 18.754 1.00 92.62 85 VAL A C 1
ATOM 661 O O . VAL A 1 85 ? 8.402 18.486 17.752 1.00 92.62 85 VAL A O 1
ATOM 664 N N . ARG A 1 86 ? 7.663 17.618 19.693 1.00 93.06 86 ARG A N 1
ATOM 665 C CA . ARG A 1 86 ? 8.426 16.368 19.589 1.00 93.06 86 ARG A CA 1
ATOM 666 C C . ARG A 1 86 ? 7.952 15.537 18.402 1.00 93.06 86 ARG A C 1
ATOM 668 O O . ARG A 1 86 ? 8.783 15.130 17.590 1.00 93.06 86 ARG A O 1
ATOM 675 N N . GLU A 1 87 ? 6.643 15.328 18.286 1.00 92.19 87 GLU A N 1
ATOM 676 C CA . GLU A 1 87 ? 6.077 14.497 17.220 1.00 92.19 87 GLU A CA 1
ATOM 677 C C . GLU A 1 87 ? 6.287 15.125 15.838 1.00 92.19 87 GLU A C 1
ATOM 679 O O . GLU A 1 87 ? 6.753 14.456 14.918 1.00 92.19 87 GLU A O 1
ATOM 684 N N . LEU A 1 88 ? 6.058 16.436 15.695 1.00 93.06 88 LEU A N 1
ATOM 685 C CA . LEU A 1 88 ? 6.312 17.141 14.436 1.00 93.06 88 LEU A CA 1
ATOM 686 C C . LEU A 1 88 ? 7.797 17.125 14.056 1.00 93.06 88 LEU A C 1
ATOM 688 O O . LEU A 1 88 ? 8.126 16.931 12.888 1.00 93.06 88 LEU A O 1
ATOM 692 N N . ARG A 1 89 ? 8.712 17.275 15.023 1.00 95.69 89 ARG A N 1
ATOM 693 C CA . ARG A 1 89 ? 10.156 17.171 14.760 1.00 95.69 89 ARG A CA 1
ATOM 694 C C . ARG A 1 89 ? 10.542 15.769 14.287 1.00 95.69 89 ARG A C 1
ATOM 696 O O . ARG A 1 89 ? 11.294 15.654 13.322 1.00 95.69 89 ARG A O 1
ATOM 703 N N . SER A 1 90 ? 10.010 14.730 14.930 1.00 94.38 90 SER A N 1
ATOM 704 C CA . SER A 1 90 ? 10.201 13.334 14.518 1.00 94.38 90 SER A CA 1
ATOM 705 C C . SER A 1 90 ? 9.672 13.091 13.099 1.00 94.38 90 SER A C 1
ATOM 707 O O . SER A 1 90 ? 10.371 12.529 12.253 1.00 94.38 90 SER A O 1
ATOM 709 N N . LEU A 1 91 ? 8.476 13.604 12.793 1.00 94.38 91 LEU A N 1
ATOM 710 C CA . LEU A 1 91 ? 7.865 13.498 11.470 1.00 94.38 91 LEU A CA 1
ATOM 711 C C . LEU A 1 91 ? 8.717 14.176 10.390 1.00 94.38 91 LEU A C 1
ATOM 713 O O . LEU A 1 91 ? 8.997 13.561 9.362 1.00 94.38 91 LEU A O 1
ATOM 717 N N . ILE A 1 92 ? 9.170 15.409 10.632 1.00 96.25 92 ILE A N 1
ATOM 718 C CA . ILE A 1 92 ? 10.046 16.146 9.710 1.00 96.25 92 ILE A CA 1
ATOM 719 C C . ILE A 1 92 ? 11.358 15.386 9.497 1.00 96.25 92 ILE A C 1
ATOM 721 O O . ILE A 1 92 ? 11.804 15.247 8.360 1.00 96.25 92 ILE A O 1
ATOM 725 N N . GLN A 1 93 ? 11.962 14.852 10.562 1.00 97.19 93 GLN A N 1
ATOM 726 C CA . GLN A 1 93 ? 13.192 14.068 10.462 1.00 97.19 93 GLN A CA 1
ATOM 727 C C . GLN A 1 93 ? 12.988 12.800 9.621 1.00 97.19 93 GLN A C 1
ATOM 729 O O . GLN A 1 93 ? 13.794 12.514 8.737 1.00 97.19 93 GLN A O 1
ATOM 734 N N . SER A 1 94 ? 11.889 12.074 9.843 1.00 97.44 94 SER A N 1
ATOM 735 C CA . SER A 1 94 ? 11.534 10.888 9.056 1.00 97.44 94 SER A CA 1
ATOM 736 C C . SER A 1 94 ? 11.311 11.229 7.581 1.00 97.44 94 SER A C 1
ATOM 738 O O . SER A 1 94 ? 11.823 10.541 6.698 1.00 97.44 94 SER A O 1
ATOM 740 N N . GLN A 1 95 ? 10.589 12.316 7.294 1.00 97.25 95 GLN A N 1
ATOM 741 C CA . GLN A 1 95 ? 10.375 12.787 5.925 1.00 97.25 95 GLN A CA 1
ATOM 742 C C . GLN A 1 95 ? 11.689 13.197 5.256 1.00 97.25 95 GLN A C 1
ATOM 744 O O . GLN A 1 95 ? 11.924 12.846 4.102 1.00 97.25 95 GLN A O 1
ATOM 749 N N . HIS A 1 96 ? 12.569 13.891 5.979 1.00 98.00 96 HIS A N 1
ATOM 750 C CA . HIS A 1 96 ? 13.873 14.292 5.465 1.00 98.00 96 HIS A CA 1
ATOM 751 C C . HIS A 1 96 ? 14.757 13.080 5.145 1.00 98.00 96 HIS A C 1
ATOM 753 O O . HIS A 1 96 ? 15.384 13.046 4.088 1.00 98.00 96 HIS A O 1
ATOM 759 N N . GLN A 1 97 ? 14.747 12.054 6.004 1.00 98.00 97 GLN A N 1
ATOM 760 C CA . GLN A 1 97 ? 15.459 10.804 5.746 1.00 98.00 97 GLN A CA 1
ATOM 761 C C . GLN A 1 97 ? 14.930 10.109 4.486 1.00 98.00 97 GLN A C 1
ATOM 763 O O . GLN A 1 97 ? 15.710 9.821 3.585 1.00 98.00 97 GLN A O 1
ATOM 768 N N . LYS A 1 98 ? 13.605 9.952 4.358 1.00 98.12 98 LYS A N 1
ATOM 769 C CA . LYS A 1 98 ? 12.982 9.358 3.162 1.00 98.12 98 LYS A CA 1
ATOM 770 C C . LYS A 1 98 ? 13.334 10.112 1.881 1.00 98.12 98 LYS A C 1
ATOM 772 O O . LYS A 1 98 ? 13.582 9.495 0.853 1.00 98.12 98 LYS A O 1
ATOM 777 N N . LEU A 1 99 ? 13.362 11.446 1.926 1.00 98.38 99 LEU A N 1
ATOM 778 C CA . LEU A 1 99 ? 13.778 12.260 0.782 1.00 98.38 99 LEU A CA 1
ATOM 779 C C . LEU A 1 99 ? 15.241 12.018 0.409 1.00 98.38 99 LEU A C 1
ATOM 781 O O . LEU A 1 99 ? 15.565 11.992 -0.776 1.00 98.38 99 LEU A O 1
ATOM 785 N N . ASN A 1 100 ? 16.121 11.848 1.392 1.00 98.12 100 ASN A N 1
ATOM 786 C CA . ASN A 1 100 ? 17.530 11.564 1.142 1.00 98.12 100 ASN A CA 1
ATOM 787 C C . ASN A 1 100 ? 17.732 10.157 0.569 1.00 98.12 100 ASN A C 1
ATOM 789 O O . ASN A 1 100 ? 18.495 10.006 -0.384 1.00 98.12 100 ASN A O 1
ATOM 793 N N . ASP A 1 101 ? 17.001 9.166 1.077 1.00 98.06 101 ASP A N 1
ATOM 794 C CA . ASP A 1 101 ? 17.030 7.797 0.557 1.00 98.06 101 ASP A CA 1
ATOM 795 C C . ASP A 1 101 ? 16.524 7.758 -0.893 1.00 98.06 101 ASP A C 1
ATOM 797 O O . ASP A 1 101 ? 17.231 7.282 -1.776 1.00 98.06 101 ASP A O 1
ATOM 801 N N . MET A 1 102 ? 15.381 8.394 -1.184 1.00 98.00 102 MET A N 1
ATOM 802 C CA . MET A 1 102 ? 14.860 8.505 -2.555 1.00 98.00 102 MET A CA 1
ATOM 803 C C . MET A 1 102 ? 15.831 9.229 -3.498 1.00 98.00 102 MET A C 1
ATOM 805 O O . MET A 1 102 ? 16.000 8.826 -4.646 1.00 98.00 102 MET A O 1
ATOM 809 N N . LYS A 1 103 ? 16.506 10.293 -3.041 1.00 98.00 103 LYS A N 1
ATOM 810 C CA . LYS A 1 103 ? 17.533 10.980 -3.848 1.00 98.00 103 LYS A CA 1
ATOM 811 C C . LYS A 1 103 ? 18.717 10.071 -4.168 1.00 98.00 103 LYS A C 1
ATOM 813 O O . LYS A 1 103 ? 19.275 10.175 -5.259 1.00 98.00 103 LYS A O 1
ATOM 818 N N . ARG A 1 104 ? 19.109 9.214 -3.225 1.00 98.00 104 ARG A N 1
ATOM 819 C CA . ARG A 1 104 ? 20.185 8.242 -3.418 1.00 98.00 104 ARG A CA 1
ATOM 820 C C . ARG A 1 104 ? 19.768 7.141 -4.391 1.00 98.00 104 ARG A C 1
ATOM 822 O O . ARG A 1 104 ? 20.512 6.851 -5.317 1.00 98.00 104 ARG A O 1
ATOM 829 N N . GLU A 1 105 ? 18.566 6.595 -4.248 1.00 98.00 105 GLU A N 1
ATOM 830 C CA . GLU A 1 105 ? 18.034 5.613 -5.199 1.00 98.00 105 GLU A CA 1
ATOM 831 C C . GLU A 1 105 ? 17.949 6.193 -6.617 1.00 98.00 105 GLU A C 1
ATOM 833 O O . GLU A 1 105 ? 18.348 5.540 -7.578 1.00 98.00 105 GLU A O 1
ATOM 838 N N . LEU A 1 106 ? 17.509 7.448 -6.760 1.00 98.31 106 LEU A N 1
ATOM 839 C CA . LEU A 1 106 ? 17.477 8.133 -8.054 1.00 98.31 106 LEU A CA 1
ATOM 840 C C . LEU A 1 106 ? 18.871 8.299 -8.668 1.00 98.31 106 LEU A C 1
ATOM 842 O O . LEU A 1 106 ? 19.025 8.135 -9.879 1.00 98.31 106 LEU A O 1
ATOM 846 N N . SER A 1 107 ? 19.895 8.622 -7.871 1.00 97.94 107 SER A N 1
ATOM 847 C CA . SER A 1 107 ? 21.260 8.755 -8.392 1.00 97.94 107 SER A CA 1
ATOM 848 C C . SER A 1 107 ? 21.852 7.402 -8.798 1.00 97.94 107 SER A C 1
ATOM 850 O O . SER A 1 107 ? 22.504 7.309 -9.841 1.00 97.94 107 SER A O 1
ATOM 852 N N . GLU A 1 108 ? 21.564 6.345 -8.038 1.00 97.81 108 GLU A N 1
ATOM 853 C CA . GLU A 1 108 ? 21.948 4.968 -8.359 1.00 97.81 108 GLU A CA 1
ATOM 854 C C . GLU A 1 108 ? 21.245 4.477 -9.636 1.00 97.81 108 GLU A C 1
ATOM 856 O O . GLU A 1 108 ? 21.902 3.965 -10.544 1.00 97.81 108 GLU A O 1
ATOM 861 N N . GLN A 1 109 ? 19.939 4.716 -9.776 1.00 97.88 109 GLN A N 1
ATOM 862 C CA . GLN A 1 109 ? 19.192 4.418 -11.002 1.00 97.88 109 GLN A CA 1
ATOM 863 C C . GLN A 1 109 ? 19.731 5.202 -12.202 1.00 97.88 109 GLN A C 1
ATOM 865 O O . GLN A 1 109 ? 19.896 4.646 -13.287 1.00 97.88 109 GLN A O 1
ATOM 870 N N . GLN A 1 110 ? 20.062 6.482 -12.022 1.00 98.25 110 GLN A N 1
ATOM 871 C CA . GLN A 1 110 ? 20.642 7.298 -13.085 1.00 98.25 110 GLN A CA 1
ATOM 872 C C . GLN A 1 110 ? 22.004 6.759 -13.543 1.00 98.25 110 GLN A C 1
ATOM 874 O O . GLN A 1 110 ? 22.307 6.796 -14.742 1.00 98.25 110 GLN A O 1
ATOM 879 N N . PHE A 1 111 ? 22.821 6.253 -12.615 1.00 97.94 111 PHE A N 1
ATOM 880 C CA . PHE A 1 111 ? 24.079 5.587 -12.940 1.00 97.94 111 PHE A CA 1
ATOM 881 C C . PHE A 1 111 ? 23.838 4.303 -13.745 1.00 97.94 111 PHE A C 1
ATOM 883 O O . PHE A 1 111 ? 24.411 4.157 -14.825 1.00 97.94 111 PHE A O 1
ATOM 890 N N . GLN A 1 112 ? 22.923 3.441 -13.291 1.00 97.94 112 GLN A N 1
ATOM 891 C CA . GLN A 1 112 ? 22.570 2.198 -13.988 1.00 97.94 112 GLN A CA 1
ATOM 892 C C . GLN A 1 112 ? 22.032 2.457 -15.402 1.00 97.94 112 GLN A C 1
ATOM 894 O O . GLN A 1 112 ? 22.460 1.810 -16.354 1.00 97.94 112 GLN A O 1
ATOM 899 N N . ILE A 1 113 ? 21.155 3.453 -15.579 1.00 98.12 113 ILE A N 1
ATOM 900 C CA . ILE A 1 113 ? 20.645 3.853 -16.902 1.00 98.12 113 ILE A CA 1
ATOM 901 C C . ILE A 1 113 ? 21.794 4.286 -17.819 1.00 98.12 113 ILE A C 1
ATOM 903 O O . ILE A 1 113 ? 21.813 3.949 -19.005 1.00 98.12 113 ILE A O 1
ATOM 907 N N . ASN A 1 114 ? 22.762 5.039 -17.294 1.00 97.75 114 ASN A N 1
ATOM 908 C CA . ASN A 1 114 ? 23.907 5.490 -18.080 1.00 97.75 114 ASN A CA 1
ATOM 909 C C . ASN A 1 114 ? 24.822 4.329 -18.487 1.00 97.75 114 ASN A C 1
ATOM 911 O O . ASN A 1 114 ? 25.329 4.332 -19.609 1.00 97.75 114 ASN A O 1
ATOM 915 N N . GLU A 1 115 ? 25.019 3.347 -17.611 1.00 97.69 115 GLU A N 1
ATOM 916 C CA . GLU A 1 115 ? 25.776 2.129 -17.902 1.00 97.69 115 GLU A CA 1
ATOM 917 C C . GLU A 1 115 ? 25.074 1.276 -18.965 1.00 97.69 115 GLU A C 1
ATOM 919 O O . GLU A 1 115 ? 25.646 1.034 -20.028 1.00 97.69 115 GLU A O 1
ATOM 924 N N . GLN A 1 116 ? 23.792 0.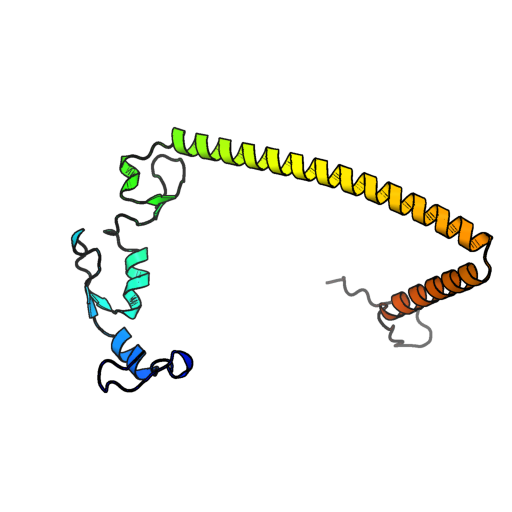964 -18.767 1.00 97.38 116 GLN A N 1
ATOM 925 C CA . GLN A 1 116 ? 22.974 0.239 -19.744 1.00 97.38 116 GLN A CA 1
ATOM 926 C C . GLN A 1 116 ? 22.956 0.941 -21.106 1.00 97.38 116 GLN A C 1
ATOM 928 O O . GLN A 1 116 ? 23.050 0.301 -22.153 1.00 97.38 116 GLN A O 1
ATOM 933 N N . ARG A 1 117 ? 22.889 2.278 -21.132 1.00 97.75 117 ARG A N 1
ATOM 934 C CA . ARG A 1 117 ? 22.947 3.045 -22.382 1.00 97.75 117 ARG A CA 1
ATOM 935 C C . ARG A 1 117 ? 24.286 2.874 -23.102 1.00 97.75 117 ARG A C 1
ATOM 937 O O . ARG A 1 117 ? 24.296 2.828 -24.333 1.00 97.75 117 ARG A O 1
ATOM 944 N N . ARG A 1 118 ? 25.404 2.774 -22.372 1.00 97.38 118 ARG A N 1
ATOM 945 C CA . ARG A 1 118 ? 26.730 2.496 -22.955 1.00 97.38 118 ARG A CA 1
ATOM 946 C C . ARG A 1 118 ? 26.791 1.083 -23.524 1.00 97.38 118 ARG A C 1
ATOM 948 O O . ARG A 1 118 ? 27.203 0.932 -24.671 1.00 97.38 118 ARG A O 1
ATOM 955 N N . GLU A 1 119 ? 26.326 0.085 -22.780 1.00 96.62 119 GLU A N 1
ATOM 956 C CA . GLU A 1 119 ? 26.278 -1.308 -23.244 1.00 96.62 119 GLU A CA 1
ATOM 957 C C . GLU A 1 119 ? 25.404 -1.465 -24.492 1.00 96.62 119 GLU A C 1
ATOM 959 O O . GLU A 1 119 ? 25.834 -2.052 -25.484 1.00 96.62 119 GLU A O 1
ATOM 964 N N . ILE A 1 120 ? 24.209 -0.862 -24.500 1.00 97.25 120 ILE A N 1
ATOM 965 C CA . ILE A 1 120 ? 23.315 -0.855 -25.665 1.00 97.25 120 ILE A CA 1
ATOM 966 C C . ILE A 1 120 ? 23.996 -0.209 -26.875 1.00 97.25 120 ILE A C 1
ATOM 968 O O . ILE A 1 120 ? 23.838 -0.697 -27.993 1.00 97.25 120 ILE A O 1
ATOM 972 N N . ASN A 1 121 ? 24.743 0.881 -26.688 1.00 96.00 121 ASN A N 1
ATOM 973 C CA . ASN A 1 121 ? 25.470 1.512 -27.790 1.00 96.00 121 ASN A CA 1
ATOM 974 C C . ASN A 1 121 ? 26.579 0.599 -28.334 1.00 96.00 121 ASN A C 1
ATOM 976 O O . ASN A 1 121 ? 26.671 0.438 -29.548 1.00 96.00 121 ASN A O 1
ATOM 980 N N . LEU A 1 122 ? 27.342 -0.072 -27.465 1.00 96.38 122 LEU A N 1
ATOM 981 C CA . LEU A 1 122 ? 28.356 -1.047 -27.885 1.00 96.38 122 LEU A CA 1
ATOM 982 C C . LEU A 1 122 ? 27.738 -2.224 -28.650 1.00 96.38 122 LEU A C 1
ATOM 984 O O . LEU A 1 122 ? 28.232 -2.603 -29.712 1.00 96.38 122 LEU A O 1
ATOM 988 N N . LEU A 1 123 ? 26.622 -2.769 -28.158 1.00 95.00 123 LEU A N 1
ATOM 989 C CA . LEU A 1 123 ? 25.880 -3.824 -28.851 1.00 95.00 123 LEU A CA 1
ATOM 990 C C . LEU A 1 123 ? 25.366 -3.349 -30.214 1.00 95.00 123 LEU A C 1
ATOM 992 O O . LEU A 1 123 ? 25.464 -4.084 -31.197 1.00 95.00 123 LEU A O 1
ATOM 996 N N . LYS A 1 124 ? 24.856 -2.113 -30.305 1.00 91.50 124 LYS A N 1
ATOM 997 C CA . LYS A 1 124 ? 24.436 -1.507 -31.578 1.00 91.50 124 LYS A CA 1
ATOM 998 C C . LYS A 1 124 ? 25.595 -1.413 -32.566 1.00 91.50 124 LYS A C 1
ATOM 1000 O O . LYS A 1 124 ? 25.402 -1.751 -33.733 1.00 91.50 124 LYS A O 1
ATOM 1005 N N . ASP A 1 125 ? 26.777 -0.997 -32.126 1.00 93.56 125 ASP A N 1
ATOM 1006 C CA . ASP A 1 125 ? 27.955 -0.890 -32.992 1.00 93.56 125 ASP A CA 1
ATOM 1007 C C . ASP A 1 125 ? 28.446 -2.267 -33.457 1.00 93.56 125 ASP A C 1
ATOM 1009 O O . ASP A 1 125 ? 28.718 -2.460 -34.645 1.00 93.56 125 ASP A O 1
ATOM 1013 N N . PHE A 1 126 ? 28.457 -3.260 -32.564 1.00 90.69 126 PHE A N 1
ATOM 1014 C CA . PHE A 1 126 ? 28.789 -4.642 -32.911 1.00 90.69 126 PHE A CA 1
ATOM 1015 C C . PHE A 1 126 ? 27.804 -5.237 -33.928 1.00 90.69 126 PHE A C 1
ATOM 1017 O O . PHE A 1 126 ? 28.220 -5.815 -34.933 1.00 90.69 126 PHE A O 1
ATOM 1024 N N . MET A 1 127 ? 26.496 -5.033 -33.728 1.00 88.06 127 MET A N 1
ATOM 1025 C CA . MET A 1 127 ? 25.467 -5.467 -34.679 1.00 88.06 127 MET A CA 1
ATOM 1026 C C . MET A 1 127 ? 25.620 -4.786 -36.044 1.00 88.06 127 MET A C 1
ATOM 1028 O O . MET A 1 127 ? 25.490 -5.453 -37.071 1.00 88.06 127 MET A O 1
ATOM 1032 N N . ARG A 1 128 ? 25.943 -3.484 -36.086 1.00 87.25 128 ARG A N 1
ATOM 1033 C CA . ARG A 1 128 ? 26.222 -2.772 -37.347 1.00 87.25 128 ARG A CA 1
ATOM 1034 C C . ARG A 1 128 ? 27.424 -3.368 -38.072 1.00 87.25 128 ARG A C 1
ATOM 1036 O O . ARG A 1 128 ? 27.321 -3.648 -39.264 1.00 87.25 128 ARG A O 1
ATOM 1043 N N . ALA A 1 129 ? 28.531 -3.602 -37.367 1.00 88.75 129 ALA A N 1
ATOM 1044 C CA . ALA A 1 129 ? 29.728 -4.205 -37.949 1.00 88.75 129 ALA A CA 1
ATOM 1045 C C . ALA A 1 129 ? 29.443 -5.613 -38.501 1.00 88.75 129 ALA A C 1
ATOM 1047 O O . ALA A 1 129 ? 29.837 -5.934 -39.623 1.00 88.75 129 ALA A O 1
ATOM 1048 N N . MET A 1 130 ? 28.692 -6.428 -37.754 1.00 86.88 130 MET A N 1
ATOM 1049 C CA . MET A 1 130 ? 28.324 -7.784 -38.163 1.00 86.88 130 MET A CA 1
ATOM 1050 C C . MET A 1 130 ? 27.354 -7.808 -39.355 1.00 86.88 130 MET A C 1
ATOM 1052 O O . MET A 1 130 ? 27.475 -8.670 -40.224 1.00 86.88 130 MET A O 1
ATOM 1056 N N . ARG A 1 131 ? 26.427 -6.842 -39.446 1.00 85.75 131 ARG A N 1
ATOM 1057 C CA . ARG A 1 131 ? 25.522 -6.680 -40.602 1.00 85.75 131 ARG A CA 1
ATOM 1058 C C . ARG A 1 131 ? 26.294 -6.406 -41.896 1.00 85.75 131 ARG A C 1
ATOM 1060 O O . ARG A 1 131 ? 25.865 -6.843 -42.960 1.00 85.75 131 ARG A O 1
ATOM 1067 N N . VAL A 1 132 ? 27.414 -5.684 -41.819 1.00 85.19 132 VAL A N 1
ATOM 1068 C CA . VAL A 1 132 ? 28.250 -5.367 -42.990 1.00 85.19 132 VAL A CA 1
ATOM 1069 C C . VAL A 1 132 ? 29.105 -6.563 -43.410 1.00 85.19 132 VAL A C 1
ATOM 1071 O O . VAL A 1 132 ? 29.262 -6.804 -44.604 1.00 85.19 132 VAL A O 1
ATOM 1074 N N . SER A 1 133 ? 29.646 -7.318 -42.453 1.00 86.50 133 SER A N 1
ATOM 1075 C CA . SER A 1 133 ? 30.591 -8.405 -42.734 1.00 86.50 133 SER A CA 1
ATOM 1076 C C . SER A 1 133 ? 29.941 -9.764 -43.015 1.00 86.50 133 SER A C 1
ATOM 1078 O O . SER A 1 133 ? 30.573 -10.603 -43.654 1.00 86.50 133 SER A O 1
ATOM 1080 N N . ASN A 1 134 ? 28.699 -10.001 -42.574 1.00 88.56 134 ASN A N 1
ATOM 1081 C CA . ASN A 1 134 ? 28.022 -11.292 -42.712 1.00 88.56 134 ASN A CA 1
ATOM 1082 C C . ASN A 1 134 ? 26.673 -11.173 -43.466 1.00 88.56 134 ASN A C 1
ATOM 1084 O O . ASN A 1 134 ? 25.703 -10.637 -42.919 1.00 88.56 134 ASN A O 1
ATOM 1088 N N . PRO A 1 135 ? 26.557 -11.738 -44.687 1.00 86.88 135 PRO A N 1
ATOM 1089 C CA . PRO A 1 135 ? 25.324 -11.716 -45.478 1.00 86.88 135 PRO A CA 1
ATOM 1090 C C . PRO A 1 135 ? 24.109 -12.351 -44.785 1.00 86.88 135 PRO A C 1
ATOM 1092 O O . PRO A 1 135 ? 22.994 -11.858 -44.944 1.00 86.88 135 PRO A O 1
ATOM 1095 N N . ALA A 1 136 ? 24.305 -13.409 -43.989 1.00 88.31 136 ALA A N 1
ATOM 1096 C CA . ALA A 1 136 ? 23.216 -14.053 -43.251 1.00 88.31 136 ALA A CA 1
ATOM 1097 C C . ALA A 1 136 ? 22.668 -13.131 -42.150 1.00 88.31 136 ALA A C 1
ATOM 1099 O O . ALA A 1 136 ? 21.456 -13.008 -41.986 1.00 88.31 136 ALA A O 1
ATOM 1100 N N . MET A 1 137 ? 23.552 -12.410 -41.454 1.00 85.38 137 MET A N 1
ATOM 1101 C CA . MET A 1 137 ? 23.153 -11.418 -40.448 1.00 85.38 137 MET A CA 1
ATOM 1102 C C . MET A 1 137 ? 22.431 -10.223 -41.068 1.00 85.38 137 MET A C 1
ATOM 1104 O O . MET A 1 137 ? 21.490 -9.700 -40.473 1.00 85.38 137 MET A O 1
ATOM 1108 N N . ARG A 1 138 ? 22.817 -9.816 -42.282 1.00 85.81 138 ARG A N 1
ATOM 1109 C CA . ARG A 1 138 ? 22.084 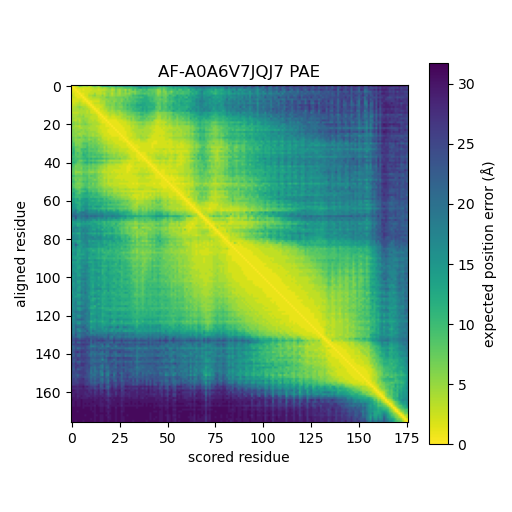-8.800 -43.046 1.00 85.81 138 ARG A CA 1
ATOM 1110 C C . ARG A 1 138 ? 20.669 -9.249 -43.397 1.00 85.81 138 ARG A C 1
ATOM 1112 O O . ARG A 1 138 ? 19.736 -8.493 -43.159 1.00 85.81 138 ARG A O 1
ATOM 1119 N N . ALA A 1 139 ? 20.509 -10.477 -43.887 1.00 87.69 139 ALA A N 1
ATOM 1120 C CA . ALA A 1 139 ? 19.196 -11.032 -44.206 1.00 87.69 139 ALA A CA 1
ATOM 1121 C C . ALA A 1 139 ? 18.284 -11.122 -42.970 1.00 87.69 139 ALA A C 1
ATOM 1123 O O . ALA A 1 139 ? 17.105 -10.789 -43.058 1.00 87.69 139 ALA A O 1
ATOM 1124 N N . ILE A 1 140 ? 18.832 -11.512 -41.811 1.00 86.56 140 ILE A N 1
ATOM 1125 C CA . ILE A 1 140 ? 18.093 -11.531 -40.539 1.00 86.56 140 ILE A CA 1
ATOM 1126 C C . ILE A 1 140 ? 17.649 -10.115 -40.146 1.00 86.56 140 ILE A C 1
ATOM 1128 O O . ILE A 1 140 ? 16.483 -9.920 -39.819 1.00 86.56 140 ILE A O 1
ATOM 1132 N N . ALA A 1 141 ? 18.540 -9.120 -40.213 1.00 84.31 141 ALA A N 1
ATOM 1133 C CA . ALA A 1 141 ? 18.196 -7.735 -39.886 1.00 84.31 141 ALA A CA 1
ATOM 1134 C C . ALA A 1 141 ? 17.107 -7.165 -40.816 1.00 84.31 141 ALA A C 1
ATOM 1136 O O . ALA A 1 141 ? 16.155 -6.553 -40.340 1.00 84.31 141 ALA A O 1
ATOM 1137 N N . ASP A 1 142 ? 17.208 -7.419 -42.123 1.00 86.50 142 ASP A N 1
ATOM 1138 C CA . ASP A 1 142 ? 16.203 -6.994 -43.105 1.00 86.50 142 ASP A CA 1
ATOM 1139 C C . ASP A 1 142 ? 14.847 -7.689 -42.860 1.00 86.50 142 ASP A C 1
ATOM 1141 O O . ASP A 1 142 ? 13.792 -7.079 -43.039 1.00 86.50 142 ASP A O 1
ATOM 1145 N N . GLN A 1 143 ? 14.854 -8.959 -42.429 1.00 89.94 143 GLN A N 1
ATOM 1146 C CA . GLN A 1 143 ? 13.636 -9.678 -42.042 1.00 89.94 143 GLN A CA 1
ATOM 1147 C C . GLN A 1 143 ? 13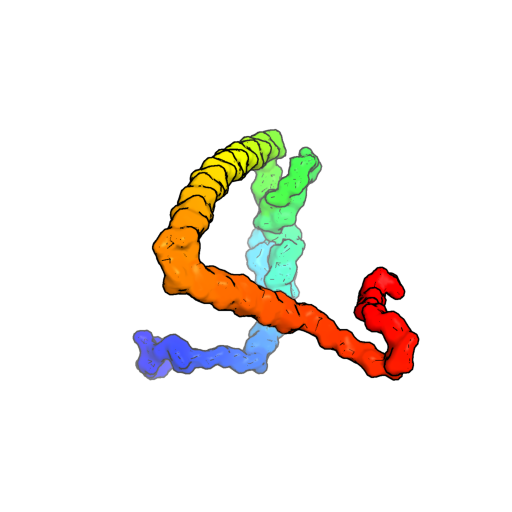.006 -9.075 -40.782 1.00 89.94 143 GLN A C 1
ATOM 1149 O O . GLN A 1 143 ? 11.800 -8.851 -40.755 1.00 89.94 143 GLN A O 1
ATOM 1154 N N . MET A 1 144 ? 13.813 -8.760 -39.766 1.00 85.94 144 MET A N 1
ATOM 1155 C CA . MET A 1 144 ? 13.330 -8.118 -38.542 1.00 85.94 144 MET A CA 1
ATOM 1156 C C . MET A 1 144 ? 12.697 -6.748 -38.821 1.00 85.94 144 MET A C 1
ATOM 1158 O O . MET A 1 144 ? 11.616 -6.471 -38.308 1.00 85.94 144 MET A O 1
ATOM 1162 N N . GLU A 1 145 ? 13.317 -5.916 -39.667 1.00 87.25 145 GLU A N 1
ATOM 1163 C CA . GLU A 1 145 ? 12.752 -4.621 -40.083 1.00 87.25 145 GLU A CA 1
ATOM 1164 C C . GLU A 1 145 ? 11.392 -4.798 -40.784 1.00 87.25 145 GLU A C 1
ATOM 1166 O O . GLU A 1 145 ? 10.448 -4.051 -40.520 1.00 87.25 145 GLU A O 1
ATOM 1171 N N . ARG A 1 146 ? 11.239 -5.825 -41.635 1.00 89.75 146 ARG A N 1
ATOM 1172 C CA . ARG A 1 146 ? 9.940 -6.148 -42.254 1.00 89.75 146 ARG A CA 1
ATOM 1173 C C . ARG A 1 146 ? 8.906 -6.578 -41.219 1.00 89.75 146 ARG A C 1
ATOM 1175 O O . ARG A 1 146 ? 7.773 -6.104 -41.272 1.00 89.75 146 ARG A O 1
ATOM 1182 N N . ASP A 1 147 ? 9.281 -7.443 -40.281 1.00 91.56 147 ASP A N 1
ATOM 1183 C CA . ASP A 1 147 ? 8.377 -7.930 -39.237 1.00 91.56 147 ASP A CA 1
ATOM 1184 C C . ASP A 1 147 ? 7.914 -6.793 -38.310 1.00 91.56 147 ASP A C 1
ATOM 1186 O O . ASP A 1 147 ? 6.761 -6.784 -37.872 1.00 91.56 147 ASP A O 1
ATOM 1190 N N . GLU A 1 148 ? 8.770 -5.801 -38.042 1.00 91.38 148 GLU A N 1
ATOM 1191 C CA . GLU A 1 148 ? 8.395 -4.586 -37.310 1.00 91.38 148 GLU A CA 1
ATOM 1192 C C . GLU A 1 148 ? 7.363 -3.750 -38.068 1.00 91.38 148 GLU A C 1
ATOM 1194 O O . GLU A 1 148 ? 6.358 -3.351 -37.476 1.00 91.38 148 GLU A O 1
ATOM 1199 N N . VAL A 1 149 ? 7.554 -3.535 -39.374 1.00 92.75 149 VAL A N 1
ATOM 1200 C CA . VAL A 1 149 ? 6.575 -2.825 -40.216 1.00 92.75 149 VAL A CA 1
ATOM 1201 C C . VAL A 1 149 ? 5.242 -3.568 -40.238 1.00 92.75 149 VAL A C 1
ATOM 1203 O O . VAL A 1 149 ? 4.189 -2.944 -40.102 1.00 92.75 149 VAL A O 1
ATOM 1206 N N . VAL A 1 150 ? 5.266 -4.898 -40.350 1.00 92.31 150 VAL A N 1
ATOM 1207 C CA . VAL A 1 150 ? 4.053 -5.727 -40.298 1.00 92.31 150 VAL A CA 1
ATOM 1208 C C . VAL A 1 150 ? 3.362 -5.574 -38.945 1.00 92.31 150 VAL A C 1
ATOM 1210 O O . VAL A 1 150 ? 2.165 -5.283 -38.900 1.00 92.31 150 VAL A O 1
ATOM 1213 N N . ARG A 1 151 ? 4.104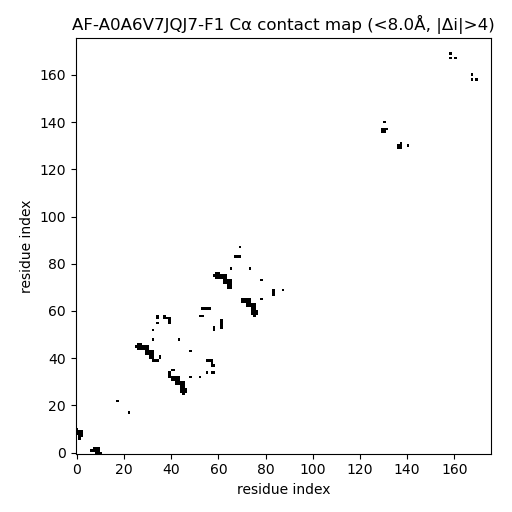 -5.697 -37.840 1.00 92.75 151 ARG A N 1
ATOM 1214 C CA . ARG A 1 151 ? 3.561 -5.543 -36.485 1.00 92.75 151 ARG A CA 1
ATOM 1215 C C . ARG A 1 151 ? 2.956 -4.158 -36.275 1.00 92.75 151 ARG A C 1
ATOM 1217 O O . ARG A 1 151 ? 1.836 -4.068 -35.787 1.00 92.75 151 ARG A O 1
ATOM 1224 N N . TRP A 1 152 ? 3.654 -3.097 -36.676 1.00 92.88 152 TRP A N 1
ATOM 1225 C CA . TRP A 1 152 ? 3.148 -1.727 -36.607 1.00 92.88 152 TRP A CA 1
ATOM 1226 C C . TRP A 1 152 ? 1.892 -1.545 -37.465 1.00 92.88 152 TRP A C 1
ATOM 1228 O O . TRP A 1 152 ? 0.891 -1.024 -36.978 1.00 92.88 152 TRP A O 1
ATOM 1238 N N . SER A 1 153 ? 1.888 -2.045 -38.703 1.00 91.75 153 SER A N 1
ATOM 1239 C CA . SER A 1 153 ? 0.720 -1.947 -39.586 1.00 91.75 153 SER A CA 1
ATOM 1240 C C . SER A 1 153 ? -0.520 -2.626 -38.996 1.00 91.75 153 SER A C 1
ATOM 1242 O O . SER A 1 153 ? -1.632 -2.140 -39.182 1.00 91.75 153 SER A O 1
ATOM 1244 N N . ALA A 1 154 ? -0.334 -3.699 -38.219 1.00 90.38 154 ALA A N 1
ATOM 1245 C CA . ALA A 1 154 ? -1.416 -4.381 -37.518 1.00 90.38 154 ALA A CA 1
ATOM 1246 C C . ALA A 1 154 ? -1.982 -3.577 -36.334 1.00 90.38 154 ALA A C 1
ATOM 1248 O O . ALA A 1 154 ? -3.100 -3.851 -35.905 1.00 90.38 154 ALA A O 1
ATOM 1249 N N . THR A 1 155 ? -1.243 -2.589 -35.814 1.00 91.00 155 THR A N 1
ATOM 1250 C CA . THR A 1 155 ? -1.738 -1.679 -34.764 1.00 91.00 155 THR A CA 1
ATOM 1251 C C . THR A 1 155 ? -2.566 -0.518 -35.310 1.00 91.00 155 THR A C 1
ATOM 1253 O O . THR A 1 155 ? -3.269 0.138 -34.545 1.00 91.00 155 THR A O 1
ATOM 1256 N N . LEU A 1 156 ? -2.509 -0.256 -36.621 1.00 86.69 156 LEU A N 1
ATOM 1257 C CA . LEU A 1 156 ? -3.254 0.841 -37.229 1.00 86.69 156 LEU A CA 1
ATOM 1258 C C . LEU A 1 156 ? -4.745 0.487 -37.374 1.00 86.69 156 LEU A C 1
ATOM 1260 O O . LEU A 1 156 ? -5.081 -0.613 -37.830 1.00 86.69 156 LEU A O 1
ATOM 1264 N N . PRO A 1 157 ? -5.663 1.417 -37.052 1.00 80.50 157 PRO A N 1
ATOM 1265 C CA . PRO A 1 157 ? -7.087 1.205 -37.268 1.00 80.50 157 PRO A CA 1
ATOM 1266 C C . PRO A 1 157 ? -7.383 1.064 -38.766 1.00 80.50 157 PRO A C 1
ATOM 1268 O O . PRO A 1 157 ? -6.914 1.846 -39.597 1.00 80.50 157 PRO A O 1
ATOM 1271 N N . ARG A 1 158 ? -8.190 0.061 -39.134 1.00 77.06 158 ARG A N 1
ATOM 1272 C CA . ARG A 1 158 ? -8.598 -0.146 -40.531 1.00 77.06 158 ARG A CA 1
ATOM 1273 C C . ARG A 1 158 ? -9.500 1.000 -40.986 1.00 77.06 158 ARG A C 1
ATOM 1275 O O . ARG A 1 158 ? -10.632 1.124 -40.520 1.00 77.06 158 ARG A O 1
ATOM 1282 N N . ALA A 1 159 ? -9.020 1.797 -41.937 1.00 70.81 159 ALA A N 1
ATOM 1283 C CA . ALA A 1 159 ? -9.820 2.844 -42.557 1.00 70.81 159 ALA A CA 1
ATOM 1284 C C . ALA A 1 159 ? -11.057 2.247 -43.256 1.00 70.81 159 ALA A C 1
ATOM 1286 O O . ALA A 1 159 ? -10.962 1.259 -43.989 1.00 70.81 159 ALA A O 1
ATOM 1287 N N . ARG A 1 160 ? -12.230 2.856 -43.043 1.00 68.88 160 ARG A N 1
ATOM 1288 C CA . ARG A 1 160 ? -13.476 2.501 -43.737 1.00 68.88 160 ARG A CA 1
ATOM 1289 C C . ARG A 1 160 ? -13.704 3.471 -44.889 1.00 68.88 160 ARG A C 1
ATOM 1291 O O . ARG A 1 160 ? -13.942 4.652 -44.665 1.00 68.88 160 ARG A O 1
ATOM 1298 N N . VAL A 1 161 ? -13.671 2.963 -46.119 1.00 67.00 161 VAL A N 1
ATOM 1299 C CA . VAL A 1 161 ? -13.995 3.756 -47.313 1.00 67.00 161 VAL A CA 1
ATOM 1300 C C . VAL A 1 161 ? -15.512 3.896 -47.409 1.00 67.00 161 VAL A C 1
ATOM 1302 O O . VAL A 1 161 ? -16.216 2.918 -47.649 1.00 67.00 161 VAL A O 1
ATOM 1305 N N . THR A 1 162 ? -16.026 5.107 -47.200 1.00 68.94 162 THR A N 1
ATOM 1306 C CA . THR A 1 162 ? -17.468 5.403 -47.276 1.00 68.94 162 THR A CA 1
ATOM 1307 C C . THR A 1 162 ? -17.897 5.926 -48.651 1.00 68.94 162 THR A C 1
ATOM 1309 O O . THR A 1 162 ? -19.043 5.714 -49.042 1.00 68.94 162 THR A O 1
ATOM 1312 N N . ARG A 1 163 ? -16.989 6.545 -49.424 1.00 61.84 163 ARG A N 1
ATOM 1313 C CA . ARG A 1 163 ? -17.179 6.936 -50.835 1.00 61.84 163 ARG A CA 1
ATOM 1314 C C . ARG A 1 163 ? -15.864 6.875 -51.606 1.00 61.84 163 ARG A C 1
ATOM 1316 O O . ARG A 1 163 ? -14.847 7.383 -51.146 1.00 61.84 163 ARG A O 1
ATOM 1323 N N . TRP A 1 164 ? -15.911 6.323 -52.813 1.00 62.50 164 TRP A N 1
ATOM 1324 C CA . TRP A 1 164 ? -14.799 6.378 -53.759 1.00 62.50 164 TRP A CA 1
ATOM 1325 C C . TRP A 1 164 ? -14.732 7.788 -54.368 1.00 62.50 164 TRP A C 1
ATOM 1327 O O . TRP A 1 164 ? -15.683 8.213 -55.018 1.00 62.50 164 TRP A O 1
ATOM 1337 N N . GLY A 1 165 ? -13.647 8.527 -54.105 1.00 63.41 165 GLY A N 1
ATOM 1338 C CA . GLY A 1 165 ? -13.408 9.878 -54.645 1.00 63.41 165 GLY A CA 1
ATOM 1339 C C . GLY A 1 165 ? -13.236 11.004 -53.613 1.00 63.41 165 GLY A C 1
ATOM 1340 O O . GLY A 1 165 ? -12.913 12.120 -54.005 1.00 63.41 165 GLY A O 1
ATOM 1341 N N . GLY A 1 166 ? -13.413 10.738 -52.313 1.00 56.62 166 GLY A N 1
ATOM 1342 C CA . GLY A 1 166 ? -13.047 11.660 -51.227 1.00 56.62 166 GLY A CA 1
ATOM 1343 C C . GLY A 1 166 ? -11.738 11.236 -50.555 1.00 56.62 166 GLY A C 1
ATOM 1344 O O . GLY A 1 166 ? -11.459 10.039 -50.484 1.00 56.62 166 GLY A O 1
ATOM 1345 N N . MET A 1 167 ? -10.933 12.199 -50.087 1.00 53.25 167 MET A N 1
ATOM 1346 C CA . MET A 1 167 ? -9.690 11.935 -49.342 1.00 53.25 167 MET A CA 1
ATOM 1347 C C . MET A 1 167 ? -9.928 10.925 -48.210 1.00 53.25 167 MET A C 1
ATOM 1349 O O . MET A 1 167 ? -10.942 10.987 -47.517 1.00 53.25 167 MET A O 1
ATOM 1353 N N . ILE A 1 168 ? -8.981 9.998 -48.029 1.00 53.19 168 ILE A N 1
ATOM 1354 C CA . ILE A 1 168 ? -8.968 9.028 -46.928 1.00 53.19 168 ILE A CA 1
ATOM 1355 C C . ILE A 1 168 ? -8.676 9.805 -45.639 1.00 53.19 168 ILE A C 1
ATOM 1357 O O . ILE A 1 168 ? -7.532 9.917 -45.212 1.00 53.19 168 ILE A O 1
ATOM 1361 N N . SER A 1 169 ? -9.703 10.400 -45.048 1.00 52.56 169 SER A N 1
ATOM 1362 C CA . SER A 1 169 ? -9.619 11.009 -43.726 1.00 52.56 169 SER A CA 1
ATOM 1363 C C . SER A 1 169 ? -9.885 9.911 -42.701 1.00 52.56 169 SER A C 1
ATOM 1365 O O . SER A 1 169 ? -11.001 9.400 -42.601 1.00 52.56 169 SER A O 1
ATOM 1367 N N . THR A 1 170 ? -8.859 9.503 -41.957 1.00 53.97 170 THR A N 1
ATOM 1368 C CA . THR A 1 170 ? -9.063 8.840 -40.662 1.00 53.97 170 THR A CA 1
ATOM 1369 C C . THR A 1 170 ? -9.988 9.730 -39.824 1.00 53.97 170 THR A C 1
ATOM 1371 O O . THR A 1 170 ? -9.722 10.931 -39.767 1.00 53.97 170 THR A O 1
ATOM 1374 N N . PRO A 1 171 ? -11.082 9.222 -39.229 1.00 51.41 171 PRO A N 1
ATOM 1375 C CA . PRO A 1 171 ? -11.963 10.075 -38.446 1.00 51.41 171 PRO A CA 1
ATOM 1376 C C . PRO A 1 171 ? -11.211 10.547 -37.199 1.00 51.41 171 PRO A C 1
ATOM 1378 O O . PRO A 1 171 ? -10.715 9.720 -36.436 1.00 51.41 171 PRO A O 1
ATOM 1381 N N . ASP A 1 172 ? -11.128 11.863 -37.013 1.00 52.47 172 ASP A N 1
ATOM 1382 C CA . ASP A 1 172 ? -10.751 12.475 -35.742 1.00 52.47 172 ASP A CA 1
ATOM 1383 C C . ASP A 1 172 ? -11.776 12.062 -34.676 1.00 52.47 172 ASP A C 1
ATOM 1385 O O . ASP A 1 172 ? -12.906 12.545 -34.665 1.00 52.47 172 ASP A O 1
ATOM 1389 N N . GLU A 1 173 ? -11.389 11.171 -33.762 1.00 54.28 173 GLU A N 1
ATOM 1390 C CA . GLU A 1 173 ? -12.185 10.825 -32.572 1.00 54.28 173 GLU A CA 1
ATOM 1391 C C . GLU A 1 173 ? -12.014 11.839 -31.417 1.00 54.28 173 GLU A C 1
ATOM 1393 O O . GLU A 1 173 ? -12.455 11.580 -30.303 1.00 54.28 173 GLU A O 1
ATOM 1398 N N . LEU A 1 174 ? -11.408 13.013 -31.652 1.00 47.59 174 LEU A N 1
ATOM 1399 C CA . LEU A 1 174 ? -11.111 14.010 -30.605 1.00 47.59 174 LEU A CA 1
ATOM 1400 C C . LEU A 1 174 ? -11.696 15.409 -30.864 1.00 47.59 174 LEU A C 1
ATOM 1402 O O . LEU A 1 174 ? -11.098 16.417 -30.494 1.00 47.59 174 LEU A O 1
ATOM 1406 N N . LEU A 1 175 ? -12.886 15.487 -31.459 1.00 42.69 175 LEU A N 1
ATOM 1407 C CA . LEU A 1 175 ? -13.678 16.723 -31.486 1.00 42.69 175 LEU A CA 1
ATOM 1408 C C . LEU A 1 175 ? -15.050 16.508 -30.834 1.00 42.69 175 LEU A C 1
ATOM 1410 O O . LEU A 1 175 ? -16.075 16.564 -31.513 1.00 42.69 175 LEU A O 1
ATOM 1414 N N . GLN A 1 176 ? -15.056 16.269 -29.519 1.00 35.53 176 GLN A N 1
ATOM 1415 C CA . GLN A 1 176 ? -16.152 16.620 -28.605 1.00 35.53 176 GLN A CA 1
ATOM 1416 C C . GLN A 1 176 ? -15.581 17.074 -27.265 1.00 35.53 176 GLN A C 1
ATOM 1418 O O . GLN A 1 176 ? -14.657 16.394 -26.765 1.00 35.53 176 GLN A O 1
#

Organism: NCBI:txid1563983

Mean predicted aligned error: 13.12 Å

InterPro domains:
  IPR013083 Zinc finger, RING/FYVE/PHD-type [G3DSA:3.30.40.10] (24-82)
  IPR015036 E3 ubiquitin-protein ligase NRDP1 [PF08941] (87-176)
  IPR037255 NRDP1, C-terminal [SSF160088] (143-176)

Foldseek 3Di:
DADPPPRHDDDPVPDDDDDPVVVVVQQQDWDFAPLVVLPGRDTDGPVCNVVCQQVPPSNQQNFDQQPVPLRDTGRNVCNVVDDSVVVVVVVVVVVVVVVVVVVVVVVVVVVVVVVVVVVVVVVVVVLVVCCVVPVVSVVVVVVVVVVVVVVVVVVDDDQDCPDDPDDRDDDDPPDD

Radius of gyration: 35.0 Å; Cα contacts (8 Å, |Δi|>4): 99; chains: 1; bounding box: 60×60×87 Å

Solvent-accessible surface area (backbone atoms only — not comparable to full-atom values): 10617 Å² total; per-residue (Å²): 103,56,42,92,88,77,62,49,81,53,58,79,87,75,64,72,83,79,56,68,69,61,53,55,57,56,33,66,38,73,41,69,48,88,38,36,88,64,67,38,83,53,74,41,34,54,70,50,43,65,66,45,57,71,66,35,88,46,35,50,71,32,75,35,67,42,90,86,72,70,65,46,75,37,34,53,64,54,54,82,78,60,52,58,69,59,53,52,50,51,49,51,52,54,52,52,50,53,51,51,52,52,53,49,52,50,52,51,49,53,50,51,53,53,50,52,52,50,53,52,50,53,51,51,52,52,51,53,55,44,37,74,76,30,73,68,50,34,53,51,52,56,48,50,55,51,52,50,52,53,55,52,58,72,71,52,81,83,81,79,84,88,59,94,88,60,83,92,69,77,81,78,89,80,84,128

Secondary structure (DSSP, 8-state):
-B-TTT--B--GGGPPPPPHHHHHHHHT-EEE-GGGGGT---EEEGGGHHHHHHH-TT-TT-EEE-TTTT--EEETTGGGG--HHHHHHHHHHHHHHHHHHHHHHHHHHHHHHHHHHHHHHHHHHHHHHHHHH-HHHHHHHHHHHHHHHHHHHHHS------STTS------S---